Protein AF-A0AAJ7L6H0-F1 (afdb_monomer_lite)

Organism: NCBI:txid34638

Sequence (210 aa):
MAYYPYEPHRDISCKLCDRECAFNASLLMCRCVRRDIALPYEVEWDKEPSGKRRFCDNDITFTRCWVRVLDEVEKCIDKHCKKQCWEDQYEVSITQDPWPDPYFFEEEKEKFKRIDIRNFREARNNLTKIRIVFGTLNKITYRHRAKYEQIELFSYMGGFIGIWIGVSFLNVLDYGTVLANWLIRRIRQYREDKKFAAALSGGFDDGTKH

pLDDT: mean 81.02, std 15.17, range [25.14, 94.69]

InterPro domains:
  IPR001873 Epithelial sodium channel [PF00858] (15-173)
  IPR001873 Epithelial sodium channel [PR01078] (81-101)
  IPR001873 Epithelial sodium channel [PR01078] (124-144)
  IPR001873 Epithelial sodium channel [PR01078] (144-158)
  IPR001873 Epithelial sodium channel [PR01078] (158-174)
  IPR001873 Epithelial sodium channel [PTHR11690] (6-178)

Secondary structure (DSSP, 8-state):
-------S-----HHHHHHHHHHHHHHHHHS-B-TTT--SS--GGGGSTT-S--B-TT-HHHHHHHHHHHHHHHHHHHHH-PPPS--------------S-TTTHHHHHHHTTTS----HHHHHHH--------S-S---------SS-HHHHHHHHHHHHHHHH---HHHHHHHHHHHHHHHHHHHHHHHHHHHHHHHHHSS-------

Foldseek 3Di:
DDDDDDDPPPQCALVNQLLVLLQVLCCVFVVADAPVSDDPDDDPQCVDPVHDHHHCNPPPVSVVSVVVSVVSSVVSCVPPRDHGQDDDDDDDDDDDDQPDDPVCCVVVCVVPVVDPDDDPVSCRVPDDDDDDDDPDPDDDDDDDDDPDDPVRVVVVVQVVCCVPVVDHPVNVVVVVVVVVVVVVVVVVVVVVVVVVVVVVVVPPDDDDDD

Radius of gyration: 38.34 Å; chains: 1; bounding box: 98×64×90 Å

Structure (mmCIF, N/CA/C/O backbone):
data_AF-A0AAJ7L6H0-F1
#
_entry.id   AF-A0AAJ7L6H0-F1
#
loop_
_atom_site.group_PDB
_atom_site.id
_atom_site.type_symbol
_atom_site.label_atom_id
_atom_site.label_alt_id
_atom_site.label_comp_id
_atom_site.label_asym_id
_atom_site.label_entity_id
_atom_site.label_seq_id
_atom_site.pdbx_PDB_ins_code
_atom_site.Cartn_x
_atom_site.Cartn_y
_atom_site.Cartn_z
_atom_site.occupancy
_atom_site.B_iso_or_equiv
_atom_site.auth_seq_id
_atom_site.auth_comp_id
_atom_site.auth_asym_id
_atom_site.auth_atom_id
_atom_site.pdbx_PDB_model_num
ATOM 1 N N . MET A 1 1 ? 16.277 -26.854 -9.772 1.00 28.98 1 MET A N 1
ATOM 2 C CA . MET A 1 1 ? 15.043 -26.552 -9.017 1.00 28.98 1 MET A CA 1
ATOM 3 C C . MET A 1 1 ? 15.402 -25.552 -7.937 1.00 28.98 1 MET A C 1
ATOM 5 O O . MET A 1 1 ? 16.018 -25.932 -6.952 1.00 28.98 1 MET A O 1
ATOM 9 N N . ALA A 1 2 ? 15.135 -24.270 -8.176 1.00 25.14 2 ALA A N 1
ATOM 10 C CA . ALA A 1 2 ? 15.310 -23.236 -7.166 1.00 25.14 2 ALA A CA 1
ATOM 11 C C . ALA A 1 2 ? 14.006 -23.155 -6.366 1.00 25.14 2 ALA A C 1
ATOM 13 O O . ALA A 1 2 ? 13.002 -22.653 -6.864 1.00 25.14 2 ALA A O 1
ATOM 14 N N . TYR A 1 3 ? 14.013 -23.725 -5.163 1.00 29.41 3 TYR A N 1
ATOM 15 C CA . TYR A 1 3 ? 12.977 -23.475 -4.169 1.00 29.41 3 TYR A CA 1
ATOM 16 C C . TYR A 1 3 ? 13.174 -22.042 -3.671 1.00 29.41 3 TYR A C 1
ATOM 18 O O . TYR A 1 3 ? 14.139 -21.765 -2.963 1.00 29.41 3 TYR A O 1
ATOM 26 N N . TYR A 1 4 ? 12.300 -21.124 -4.081 1.00 31.27 4 TYR A N 1
ATOM 27 C CA . TYR A 1 4 ? 12.223 -19.817 -3.436 1.00 31.27 4 TYR A CA 1
ATOM 28 C C . TYR A 1 4 ? 11.593 -20.012 -2.050 1.00 31.27 4 TYR A C 1
ATOM 30 O O . TYR A 1 4 ? 10.492 -20.563 -1.968 1.00 31.27 4 TYR A O 1
ATOM 38 N N . PRO A 1 5 ? 12.281 -19.628 -0.962 1.00 38.25 5 PRO A N 1
ATOM 39 C CA . PRO A 1 5 ? 11.763 -19.797 0.382 1.00 38.25 5 PRO A CA 1
ATOM 40 C C . PRO A 1 5 ? 10.577 -18.857 0.612 1.00 38.25 5 PRO A C 1
ATOM 42 O O . PRO A 1 5 ? 10.540 -17.718 0.150 1.00 38.25 5 PRO A O 1
ATOM 45 N N . TYR A 1 6 ? 9.595 -19.388 1.327 1.00 40.12 6 TYR A N 1
ATOM 46 C CA . TYR A 1 6 ? 8.372 -18.731 1.759 1.00 40.12 6 TYR A CA 1
ATOM 47 C C . TYR A 1 6 ? 8.721 -17.638 2.788 1.00 40.12 6 TYR A C 1
ATOM 49 O O . TYR A 1 6 ? 9.044 -17.950 3.932 1.00 40.12 6 TYR A O 1
ATOM 57 N N . GLU A 1 7 ? 8.706 -16.362 2.389 1.00 36.59 7 GLU A N 1
ATOM 58 C CA . GLU A 1 7 ? 8.849 -15.227 3.315 1.00 36.59 7 GLU A CA 1
ATOM 59 C C . GLU A 1 7 ? 7.488 -14.895 3.961 1.00 36.59 7 GLU A C 1
ATOM 61 O O . GLU A 1 7 ? 6.548 -14.531 3.248 1.00 36.59 7 GLU A O 1
ATOM 66 N N . PRO A 1 8 ? 7.351 -14.977 5.300 1.00 40.31 8 PRO A N 1
ATOM 67 C CA . PRO A 1 8 ? 6.077 -14.836 6.013 1.00 40.31 8 PRO A CA 1
ATOM 68 C C . PRO A 1 8 ? 5.654 -13.370 6.257 1.00 40.31 8 PRO A C 1
ATOM 70 O O . PRO A 1 8 ? 4.791 -13.112 7.090 1.00 40.31 8 PRO A O 1
ATOM 73 N N . HIS A 1 9 ? 6.236 -12.406 5.539 1.00 42.12 9 HIS A N 1
ATOM 74 C CA . HIS A 1 9 ? 6.018 -10.964 5.728 1.00 42.12 9 HIS A CA 1
ATOM 75 C C . HIS A 1 9 ? 5.611 -10.248 4.437 1.00 42.12 9 HIS A C 1
ATOM 77 O O . HIS A 1 9 ? 6.044 -9.128 4.173 1.00 42.12 9 HIS A O 1
ATOM 83 N N . ARG A 1 10 ? 4.789 -10.872 3.590 1.00 53.16 10 ARG A N 1
ATOM 84 C CA . ARG A 1 10 ? 4.156 -10.107 2.513 1.00 53.16 10 ARG A CA 1
ATOM 85 C C . ARG A 1 10 ? 2.900 -9.453 3.075 1.00 53.16 10 ARG A C 1
ATOM 87 O O . ARG A 1 10 ? 1.826 -10.047 3.038 1.00 53.16 10 ARG A O 1
ATOM 94 N N . ASP A 1 11 ? 3.067 -8.257 3.637 1.00 59.38 11 ASP A N 1
ATOM 95 C CA . ASP A 1 11 ? 1.950 -7.389 4.003 1.00 59.38 11 ASP A CA 1
ATOM 96 C C . ASP A 1 11 ? 0.987 -7.316 2.811 1.00 59.38 11 ASP A C 1
ATOM 98 O O . ASP A 1 11 ? 1.391 -7.022 1.679 1.00 59.38 11 ASP A O 1
ATOM 102 N N . ILE A 1 12 ? -0.278 -7.678 3.041 1.00 68.19 12 ILE A N 1
ATOM 103 C CA . ILE A 1 12 ? -1.301 -7.697 1.995 1.00 68.19 12 ILE A CA 1
ATOM 104 C C . ILE A 1 12 ? -1.514 -6.253 1.547 1.00 68.19 12 ILE A C 1
ATOM 106 O O . ILE A 1 12 ? -2.187 -5.468 2.214 1.00 68.19 12 ILE A O 1
ATOM 110 N N . SER A 1 13 ? -0.914 -5.900 0.411 1.00 80.88 13 SER A N 1
ATOM 111 C CA . SER A 1 13 ? -1.132 -4.600 -0.207 1.00 80.88 13 SER A CA 1
ATOM 112 C C . SER A 1 13 ? -2.552 -4.514 -0.759 1.00 80.88 13 SER A C 1
ATOM 114 O O . SER A 1 13 ? -3.071 -5.501 -1.283 1.00 80.88 13 SER A O 1
ATOM 116 N N . CYS A 1 14 ? -3.155 -3.321 -0.745 1.00 81.56 14 CYS A N 1
ATOM 117 C CA . CYS A 1 14 ? -4.463 -3.095 -1.378 1.00 81.56 14 CYS A CA 1
ATOM 118 C C . CYS A 1 14 ? -4.479 -3.596 -2.836 1.00 81.56 14 CYS A C 1
ATOM 120 O O . CYS A 1 14 ? -5.384 -4.317 -3.238 1.00 81.56 14 CYS A O 1
ATOM 122 N N . LYS A 1 15 ? -3.396 -3.346 -3.589 1.00 85.12 15 LYS A N 1
ATOM 123 C CA . LYS A 1 15 ? -3.253 -3.810 -4.981 1.00 85.12 15 LYS A CA 1
ATOM 124 C C . LYS A 1 15 ? -3.217 -5.333 -5.118 1.00 85.12 15 LYS A C 1
ATOM 126 O O . LYS A 1 15 ? -3.553 -5.860 -6.176 1.00 85.12 15 LYS A O 1
ATOM 131 N N . LEU A 1 16 ? -2.739 -6.040 -4.093 1.00 87.31 16 LEU A N 1
ATOM 132 C CA . LEU A 1 16 ? -2.732 -7.500 -4.083 1.00 87.31 16 LEU A CA 1
ATOM 133 C C . LEU A 1 16 ? -4.149 -8.033 -3.848 1.00 87.31 16 LEU A C 1
ATOM 135 O O . LEU A 1 16 ? -4.563 -8.927 -4.575 1.00 87.31 16 LEU A O 1
ATOM 139 N N . CYS A 1 17 ? -4.902 -7.426 -2.924 1.00 88.81 17 CYS A N 1
ATOM 140 C CA . CYS A 1 17 ? -6.305 -7.771 -2.677 1.00 88.81 17 CYS A CA 1
ATOM 141 C C . CYS A 1 17 ? -7.168 -7.576 -3.934 1.00 88.81 17 CYS A C 1
ATOM 143 O O . CYS A 1 17 ? -7.885 -8.491 -4.336 1.00 88.81 17 CYS A O 1
ATOM 145 N N . ASP A 1 18 ? -7.010 -6.444 -4.627 1.00 90.25 18 ASP A N 1
ATOM 146 C CA . ASP A 1 18 ? -7.723 -6.171 -5.882 1.00 90.25 18 ASP A CA 1
ATOM 147 C C . ASP A 1 18 ? -7.428 -7.248 -6.943 1.00 90.25 18 ASP A C 1
ATOM 149 O O . ASP A 1 18 ? -8.326 -7.737 -7.635 1.00 90.25 18 ASP A O 1
ATOM 153 N N . ARG A 1 19 ? -6.158 -7.665 -7.049 1.00 90.00 19 ARG A N 1
ATOM 154 C CA . ARG A 1 19 ? -5.729 -8.732 -7.965 1.00 90.00 19 ARG A CA 1
ATOM 155 C C . ARG A 1 19 ? -6.278 -10.095 -7.575 1.00 90.00 19 ARG A C 1
ATOM 157 O O . ARG A 1 19 ? -6.662 -10.848 -8.463 1.00 90.00 19 ARG A O 1
ATOM 164 N N . GLU A 1 20 ? -6.330 -10.419 -6.290 1.00 89.25 20 GLU A N 1
ATOM 165 C CA . GLU A 1 20 ? -6.900 -11.676 -5.799 1.00 89.25 20 GLU A CA 1
ATOM 166 C C . GLU A 1 20 ? -8.410 -11.747 -6.047 1.00 89.25 20 GLU A C 1
ATOM 168 O O . GLU A 1 20 ? -8.895 -12.765 -6.546 1.00 89.25 20 GLU A O 1
ATOM 173 N N . CYS A 1 21 ? -9.142 -10.653 -5.805 1.00 91.56 21 CYS A N 1
ATOM 174 C CA . CYS A 1 21 ? -10.557 -10.535 -6.161 1.00 91.56 21 CYS A CA 1
ATOM 175 C C . CYS A 1 21 ? -10.771 -10.749 -7.668 1.00 91.56 21 CYS A C 1
ATOM 177 O O . CYS A 1 21 ? -11.595 -11.576 -8.064 1.00 91.56 21 CYS A O 1
ATOM 179 N N . ALA A 1 22 ? -9.988 -10.069 -8.514 1.00 91.31 22 ALA A N 1
ATOM 180 C CA . ALA A 1 22 ? -10.046 -10.224 -9.968 1.00 91.31 22 ALA A CA 1
ATOM 181 C C . ALA A 1 22 ? -9.715 -11.646 -10.432 1.00 91.31 22 ALA A C 1
ATOM 183 O O . ALA A 1 22 ? -10.415 -12.212 -11.275 1.00 91.31 22 ALA A O 1
ATOM 184 N N . PHE A 1 23 ? -8.680 -12.247 -9.853 1.00 89.50 23 PHE A N 1
ATOM 185 C CA . PHE A 1 23 ? -8.261 -13.607 -10.151 1.00 89.50 23 PHE A CA 1
ATOM 186 C C . PHE A 1 23 ? -9.361 -14.616 -9.801 1.00 89.50 23 PHE A C 1
ATOM 188 O O . PHE A 1 23 ? -9.776 -15.393 -10.663 1.00 89.50 23 PHE A O 1
ATOM 195 N N . ASN A 1 24 ? -9.897 -14.566 -8.580 1.00 88.62 24 ASN A N 1
ATOM 196 C CA . ASN A 1 24 ? -10.915 -15.511 -8.124 1.00 88.62 24 ASN A CA 1
ATOM 197 C C . ASN A 1 24 ? -12.240 -15.351 -8.892 1.00 88.62 24 ASN A C 1
ATOM 199 O O . ASN A 1 24 ? -12.816 -16.337 -9.353 1.00 88.62 24 ASN A O 1
ATOM 203 N N . ALA A 1 25 ? -12.685 -14.111 -9.122 1.00 90.25 25 ALA A N 1
ATOM 204 C CA . ALA A 1 25 ? -13.889 -13.839 -9.906 1.00 90.25 25 ALA A CA 1
ATOM 205 C C . ALA A 1 25 ? -13.753 -14.323 -11.363 1.00 90.25 25 ALA A C 1
ATOM 207 O O . ALA A 1 25 ? -14.694 -14.896 -11.921 1.00 90.25 25 ALA A O 1
ATOM 208 N N . SER A 1 26 ? -12.569 -14.163 -11.968 1.00 88.62 26 SE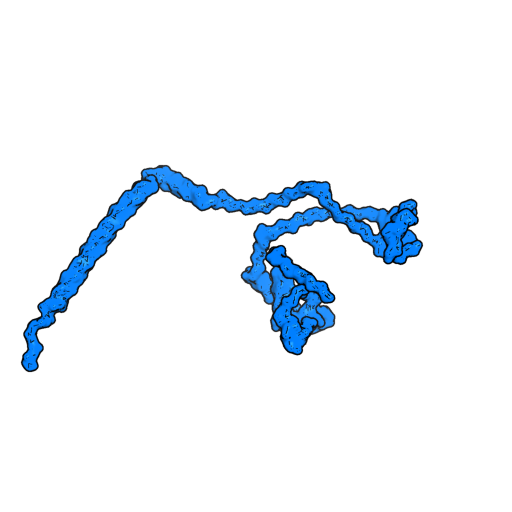R A N 1
ATOM 209 C CA . SER A 1 26 ? -12.296 -14.650 -13.327 1.00 88.62 26 SER A CA 1
ATOM 210 C C . SER A 1 26 ? -12.342 -16.177 -13.433 1.00 88.62 26 SER A C 1
ATOM 212 O O . SER A 1 26 ? -12.913 -16.715 -14.386 1.00 88.62 26 SER A O 1
ATOM 214 N N . LEU A 1 27 ? -11.825 -16.886 -12.425 1.00 85.44 27 LEU A N 1
ATOM 215 C CA . LEU A 1 27 ? -11.882 -18.345 -12.362 1.00 85.44 27 LEU A CA 1
ATOM 216 C C . LEU A 1 27 ? -13.311 -18.850 -12.175 1.00 85.44 27 LEU A C 1
ATOM 218 O O . LEU A 1 27 ? -13.736 -19.746 -12.905 1.00 85.44 27 LEU A O 1
ATOM 222 N N . LEU A 1 28 ? -14.065 -18.244 -11.256 1.00 85.75 28 LEU A N 1
ATOM 223 C CA . LEU A 1 28 ? -15.439 -18.640 -10.959 1.00 85.75 28 LEU A CA 1
ATOM 224 C C . LEU A 1 28 ? -16.357 -18.484 -12.182 1.00 85.75 28 LEU A C 1
ATOM 226 O O . LEU A 1 28 ? -17.130 -19.388 -12.500 1.00 85.75 28 LEU A O 1
ATOM 230 N N . MET A 1 29 ? -16.274 -17.343 -12.871 1.00 86.50 29 MET A N 1
ATOM 231 C CA . MET A 1 29 ? -17.207 -17.007 -13.950 1.00 86.50 29 MET A CA 1
ATOM 232 C C . MET A 1 29 ? -16.730 -17.434 -15.335 1.00 86.50 29 MET A C 1
ATOM 234 O O . MET A 1 29 ? -17.526 -17.940 -16.125 1.00 86.50 29 MET A O 1
ATOM 238 N N . CYS A 1 30 ? -15.448 -17.236 -15.644 1.00 85.50 30 CYS A N 1
ATOM 239 C CA . CYS A 1 30 ? -14.914 -17.446 -16.990 1.00 85.50 30 CYS A CA 1
ATOM 240 C C . CYS A 1 30 ? -14.072 -18.727 -17.113 1.00 85.50 30 CYS A C 1
ATOM 242 O O . CYS A 1 30 ? -13.731 -19.114 -18.231 1.00 85.50 30 CYS A O 1
ATOM 244 N N . ARG A 1 31 ? -13.737 -19.396 -15.994 1.00 84.56 31 ARG A N 1
ATOM 245 C CA . ARG A 1 31 ? -12.889 -20.609 -15.938 1.00 84.56 31 ARG A CA 1
ATOM 246 C C . ARG A 1 31 ? -11.522 -20.456 -16.617 1.00 84.56 31 ARG A C 1
ATOM 248 O O . ARG A 1 31 ? -10.918 -21.433 -17.061 1.00 84.56 31 ARG A O 1
ATOM 255 N N . CYS A 1 32 ? -11.043 -19.226 -16.746 1.00 84.75 32 CYS A N 1
ATOM 256 C CA . CYS A 1 32 ? -9.748 -18.897 -17.319 1.00 84.75 32 CYS A CA 1
ATOM 257 C C . CYS A 1 32 ? -9.283 -17.545 -16.770 1.00 84.75 32 CYS A C 1
ATOM 259 O O . CYS A 1 32 ? -10.086 -16.773 -16.244 1.00 84.75 32 CYS A O 1
ATOM 261 N N . VAL A 1 33 ? -7.984 -17.275 -16.869 1.00 85.62 33 VAL A N 1
ATOM 262 C CA . VAL A 1 33 ? -7.338 -16.122 -16.227 1.00 85.62 33 VAL A CA 1
ATOM 263 C C . VAL A 1 33 ? -6.517 -15.353 -17.257 1.00 85.62 33 VAL A C 1
ATOM 265 O O . VAL A 1 33 ? -5.918 -15.955 -18.149 1.00 85.62 33 VAL A O 1
ATOM 268 N N . ARG A 1 34 ? -6.441 -14.025 -17.143 1.00 85.56 34 ARG A N 1
ATOM 269 C CA . ARG A 1 34 ? -5.492 -13.240 -17.945 1.00 85.56 34 ARG A CA 1
ATOM 270 C C . ARG A 1 34 ? -4.099 -13.202 -17.326 1.00 85.56 34 ARG A C 1
ATOM 272 O O . ARG A 1 34 ? -3.938 -13.277 -16.109 1.00 85.56 34 ARG A O 1
ATOM 279 N N . ARG A 1 35 ? -3.067 -13.043 -18.153 1.00 84.50 35 ARG A N 1
ATOM 280 C CA . ARG A 1 35 ? -1.674 -13.012 -17.669 1.00 84.50 35 ARG A CA 1
ATOM 281 C C . ARG A 1 35 ? -1.356 -11.812 -16.774 1.00 84.50 35 ARG A C 1
ATOM 283 O O . ARG A 1 35 ? -0.504 -11.933 -15.903 1.00 84.50 35 ARG A O 1
ATOM 290 N N . ASP A 1 36 ? -2.041 -10.687 -16.940 1.00 84.69 36 ASP A N 1
ATOM 291 C CA . ASP A 1 36 ? -1.839 -9.468 -16.143 1.00 84.69 36 ASP A CA 1
ATOM 292 C C . ASP A 1 36 ? -2.414 -9.541 -14.719 1.00 84.69 36 ASP A C 1
ATOM 294 O O . ASP A 1 36 ? -1.933 -8.835 -13.830 1.00 84.69 36 ASP A O 1
ATOM 298 N N . ILE A 1 37 ? -3.399 -10.415 -14.492 1.00 86.25 37 ILE A N 1
ATOM 299 C CA . ILE A 1 37 ? -4.016 -10.664 -13.175 1.00 86.25 37 ILE A CA 1
ATOM 300 C C . ILE A 1 37 ? -3.562 -11.986 -12.543 1.00 86.25 37 ILE A C 1
ATOM 302 O O . ILE A 1 37 ? -4.004 -12.338 -11.452 1.00 86.25 37 ILE A O 1
ATOM 306 N N . ALA A 1 38 ? -2.705 -12.746 -13.226 1.00 83.69 38 ALA A N 1
ATOM 307 C CA . ALA A 1 38 ? -2.244 -14.037 -12.746 1.00 83.69 38 ALA A CA 1
ATOM 308 C C . ALA A 1 38 ? -1.392 -13.883 -11.479 1.00 83.69 38 ALA A C 1
ATOM 310 O O . ALA A 1 38 ? -0.432 -13.109 -11.438 1.00 83.69 38 ALA A O 1
ATOM 311 N N . LEU A 1 39 ? -1.729 -14.656 -10.447 1.00 83.00 39 LEU A N 1
ATOM 312 C CA . LEU A 1 39 ? -0.992 -14.648 -9.189 1.00 83.00 39 LEU A CA 1
ATOM 313 C C . LEU A 1 39 ? 0.324 -15.427 -9.335 1.00 83.00 39 LEU A C 1
ATOM 315 O O . LEU A 1 39 ? 0.347 -16.481 -9.974 1.00 83.00 39 LEU A O 1
ATOM 319 N N . PRO A 1 40 ? 1.436 -14.942 -8.761 1.00 75.75 40 PRO A N 1
ATOM 320 C CA . PRO A 1 40 ? 2.747 -15.566 -8.943 1.00 75.75 40 PRO A CA 1
ATOM 321 C C . PRO A 1 40 ? 2.928 -16.858 -8.130 1.00 75.75 40 PRO A C 1
ATOM 323 O O . PRO A 1 40 ? 3.886 -17.586 -8.365 1.00 75.75 40 PRO A O 1
ATOM 326 N N . TYR A 1 41 ? 2.048 -17.126 -7.165 1.00 76.25 41 TYR A N 1
ATOM 327 C CA . TYR A 1 41 ? 2.089 -18.298 -6.292 1.00 76.25 41 TYR A CA 1
ATOM 328 C C . TYR A 1 41 ? 1.072 -19.352 -6.732 1.00 76.25 41 TYR A C 1
ATOM 330 O O . TYR A 1 41 ? 0.095 -19.018 -7.401 1.00 76.25 41 TYR A O 1
ATOM 338 N N . GLU A 1 42 ? 1.305 -20.613 -6.366 1.00 68.69 42 GLU A N 1
ATOM 339 C CA . GLU A 1 42 ? 0.401 -21.731 -6.659 1.00 68.69 42 GLU A CA 1
ATOM 340 C C . GLU A 1 42 ? -0.906 -21.604 -5.869 1.00 68.69 42 GLU A C 1
ATOM 342 O O . GLU A 1 42 ? -0.898 -21.374 -4.659 1.00 68.69 42 GLU A O 1
ATOM 347 N N . VAL A 1 43 ? -2.030 -21.774 -6.556 1.00 71.56 43 VAL A N 1
ATOM 348 C CA . VAL A 1 43 ? -3.381 -21.771 -5.984 1.00 71.56 43 VAL A CA 1
ATOM 349 C C . VAL A 1 43 ? -3.995 -23.164 -6.097 1.00 71.56 43 VAL A C 1
ATOM 351 O O . VAL A 1 43 ? -3.529 -24.000 -6.864 1.00 71.56 43 VAL A O 1
ATOM 354 N N . GLU A 1 44 ? -5.056 -23.436 -5.342 1.00 65.94 44 GLU A N 1
ATOM 355 C CA . GLU A 1 44 ? -5.704 -24.757 -5.295 1.00 65.94 44 GLU A CA 1
ATOM 356 C C . GLU A 1 44 ? -6.165 -25.261 -6.677 1.00 65.94 44 GLU A C 1
ATOM 358 O O . GLU A 1 44 ? -5.996 -26.438 -6.992 1.00 65.94 44 GLU A O 1
ATOM 363 N N . TRP A 1 45 ? -6.589 -24.347 -7.557 1.00 63.38 45 TRP A N 1
ATOM 364 C CA . TRP A 1 45 ? -6.907 -24.617 -8.967 1.00 63.38 45 TRP A CA 1
ATOM 365 C C . TRP A 1 45 ? -5.746 -25.203 -9.789 1.00 63.38 45 TRP A C 1
ATOM 367 O O . TRP A 1 45 ? -5.979 -25.844 -10.812 1.00 63.38 45 TRP A O 1
ATOM 377 N N . ASP A 1 46 ? -4.493 -25.015 -9.366 1.00 66.00 46 ASP A N 1
ATOM 378 C CA . ASP A 1 46 ? -3.325 -25.582 -10.052 1.00 66.00 46 ASP A CA 1
ATOM 379 C C . ASP A 1 46 ? -3.138 -27.077 -9.774 1.00 66.00 46 ASP A C 1
ATOM 381 O O . ASP A 1 46 ? -2.369 -27.738 -10.470 1.00 66.00 46 ASP A O 1
ATOM 385 N N . LYS A 1 47 ? -3.829 -27.609 -8.758 1.00 61.81 47 LYS A N 1
ATOM 386 C CA . LYS A 1 47 ? -3.682 -28.990 -8.277 1.00 61.81 47 LYS A CA 1
ATOM 387 C C . LYS A 1 47 ? -4.772 -29.933 -8.795 1.00 61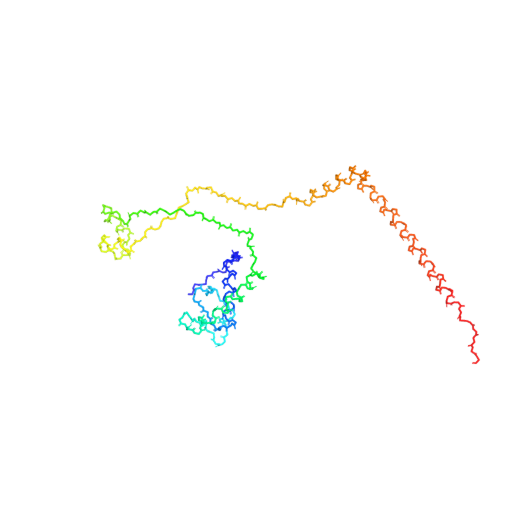.81 47 LYS A C 1
ATOM 389 O O . LYS A 1 47 ? -4.684 -31.138 -8.565 1.00 61.81 47 LYS A O 1
ATOM 394 N N . GLU A 1 48 ? -5.793 -29.415 -9.478 1.00 58.69 48 GLU A N 1
ATOM 395 C CA . GLU A 1 48 ? -6.887 -30.222 -10.028 1.00 58.69 48 GLU A CA 1
ATOM 396 C C . GLU A 1 48 ? -6.440 -31.095 -11.220 1.00 58.69 48 GLU A C 1
ATOM 398 O O . GLU A 1 48 ? -5.496 -30.753 -11.927 1.00 58.69 48 GLU A O 1
ATOM 403 N N . PRO A 1 49 ? -7.113 -32.225 -11.509 1.00 54.06 49 PRO A N 1
ATOM 404 C CA . PRO A 1 49 ? -6.723 -33.145 -12.586 1.00 54.06 49 PRO A CA 1
ATOM 405 C C . PRO A 1 49 ? -6.915 -32.587 -14.013 1.00 54.06 49 PRO A C 1
ATOM 407 O O . PRO A 1 49 ? -6.336 -33.119 -14.958 1.00 54.06 49 PRO A O 1
ATOM 410 N N . SER A 1 50 ? -7.651 -31.482 -14.192 1.00 58.22 50 SER A N 1
ATOM 411 C CA . SER A 1 50 ? -7.654 -30.652 -15.418 1.00 58.22 50 SER A CA 1
ATOM 412 C C . SER A 1 50 ? -6.508 -29.618 -15.458 1.00 58.22 50 SER A C 1
ATOM 414 O O . SER A 1 50 ? -6.496 -28.721 -16.303 1.00 58.22 50 SER A O 1
ATOM 416 N N . GLY A 1 51 ? -5.569 -29.729 -14.513 1.00 60.47 51 GLY A N 1
ATOM 417 C CA . GLY A 1 51 ? -4.712 -28.688 -13.948 1.00 60.47 51 GLY A CA 1
ATOM 418 C C . GLY A 1 51 ? -3.592 -28.151 -14.816 1.00 60.47 51 GLY A C 1
ATOM 419 O O . GLY A 1 51 ? -2.416 -28.441 -14.607 1.00 60.47 51 GLY A O 1
ATOM 420 N N . LYS A 1 52 ? -3.946 -27.220 -15.695 1.00 64.38 52 LYS A N 1
ATOM 421 C CA . LYS A 1 52 ? -3.103 -26.052 -15.962 1.00 64.38 52 LYS A CA 1
ATOM 422 C C . LYS A 1 52 ? -3.988 -24.819 -16.040 1.00 64.38 52 LYS A C 1
ATOM 424 O O . LYS A 1 52 ? -5.050 -24.864 -16.658 1.00 64.38 52 LYS A O 1
ATOM 429 N N . ARG A 1 53 ? -3.521 -23.703 -15.468 1.00 67.75 53 ARG A N 1
ATOM 430 C CA . ARG A 1 53 ? -4.153 -22.388 -15.644 1.00 67.75 53 ARG A CA 1
ATOM 431 C C . ARG A 1 53 ? -4.377 -22.136 -17.128 1.00 67.75 53 ARG A C 1
ATOM 433 O O . ARG A 1 53 ? -3.420 -22.041 -17.900 1.00 67.75 53 ARG A O 1
ATOM 440 N N . ARG A 1 54 ? -5.639 -22.030 -17.538 1.00 76.44 54 ARG A N 1
ATOM 441 C CA . ARG A 1 54 ? -5.970 -21.646 -18.905 1.00 76.44 54 ARG A CA 1
ATOM 442 C C . ARG A 1 54 ? -5.844 -20.134 -19.017 1.00 76.44 54 ARG A C 1
ATOM 444 O O . ARG A 1 54 ? -6.610 -19.403 -18.392 1.00 76.44 54 ARG A O 1
ATOM 451 N N . PHE A 1 55 ? -4.889 -19.681 -19.820 1.00 84.38 55 PHE A N 1
ATOM 452 C CA . PHE A 1 55 ? -4.744 -18.267 -20.148 1.00 84.38 55 PHE A CA 1
ATOM 453 C C . PHE A 1 55 ? -5.613 -17.908 -21.353 1.00 84.38 55 PHE A C 1
ATOM 455 O O . PHE A 1 55 ? -5.592 -18.622 -22.356 1.00 84.38 55 PHE A O 1
ATOM 462 N N . CYS A 1 56 ? -6.380 -16.822 -21.256 1.00 80.50 56 CYS A N 1
ATOM 463 C CA . CYS A 1 56 ? -7.387 -16.449 -22.260 1.00 80.50 56 CYS A CA 1
ATOM 464 C C . CYS A 1 56 ? -7.295 -14.991 -22.739 1.00 80.50 56 CYS A C 1
ATOM 466 O O . CYS A 1 56 ? -8.295 -14.417 -23.159 1.00 80.50 56 CYS A O 1
ATOM 468 N N . ASP A 1 57 ? -6.090 -14.409 -22.750 1.00 77.50 57 ASP A N 1
ATOM 469 C CA . ASP A 1 57 ? -5.869 -13.001 -23.134 1.00 77.50 57 ASP A CA 1
ATOM 470 C C . ASP A 1 57 ? -6.455 -12.609 -24.501 1.00 77.50 57 ASP A C 1
ATOM 472 O O . ASP A 1 57 ? -6.889 -11.476 -24.675 1.00 77.50 57 ASP A O 1
ATOM 476 N N . ASN A 1 58 ? -6.466 -13.538 -25.463 1.00 75.62 58 ASN A N 1
ATOM 477 C CA . ASN A 1 58 ? -6.884 -13.279 -26.846 1.00 75.62 58 ASN A CA 1
ATOM 478 C C . ASN A 1 58 ? -8.283 -13.833 -27.172 1.00 75.62 58 ASN A C 1
ATOM 480 O O . ASN A 1 58 ? -8.676 -13.851 -28.338 1.00 75.62 58 ASN A O 1
ATOM 484 N N . ASP A 1 59 ? -9.025 -14.337 -26.182 1.00 75.94 59 ASP A N 1
ATOM 485 C CA . ASP A 1 59 ? -10.330 -14.955 -26.413 1.00 75.94 59 ASP A CA 1
ATOM 486 C C . ASP A 1 59 ? -11.447 -13.899 -26.362 1.00 75.94 59 ASP A C 1
ATOM 488 O O . ASP A 1 59 ? -11.702 -13.278 -25.329 1.00 75.94 59 ASP A O 1
ATOM 492 N N . ILE A 1 60 ? -12.158 -13.707 -27.478 1.00 71.94 60 ILE A N 1
ATOM 493 C CA . ILE A 1 60 ? -13.281 -12.756 -27.583 1.00 71.94 60 ILE A CA 1
ATOM 494 C C . ILE A 1 60 ? -14.375 -13.092 -26.557 1.00 71.94 60 ILE A C 1
ATOM 496 O O . ILE A 1 60 ? -15.050 -12.200 -26.031 1.00 71.94 60 ILE A O 1
ATOM 500 N N . THR A 1 61 ? -14.554 -14.381 -26.251 1.00 74.38 61 THR A N 1
ATOM 501 C CA . THR A 1 61 ? -15.534 -14.829 -25.257 1.00 74.38 61 THR A CA 1
ATOM 502 C C . THR A 1 61 ? -15.142 -14.401 -23.846 1.00 74.38 61 THR A C 1
ATOM 504 O O . THR A 1 61 ? -16.015 -14.020 -23.061 1.00 74.38 61 THR A O 1
ATOM 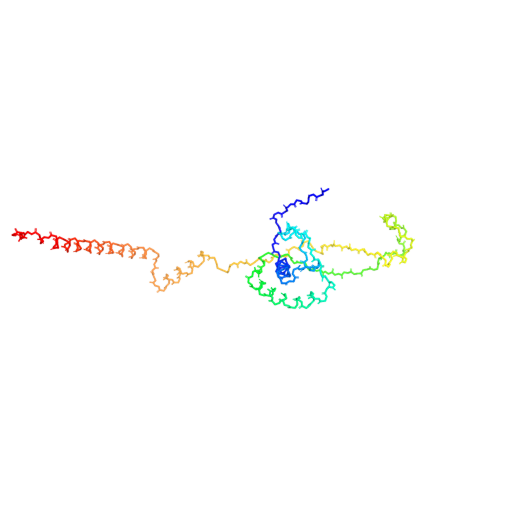507 N N . PHE A 1 62 ? -13.839 -14.350 -23.554 1.00 77.25 62 PHE A N 1
ATOM 508 C CA . PHE A 1 62 ? -13.337 -13.839 -22.289 1.00 77.25 62 PHE A CA 1
ATOM 509 C C . PHE A 1 62 ? -13.566 -12.337 -22.156 1.00 77.25 62 PHE A C 1
ATOM 511 O O . PHE A 1 62 ? -14.047 -11.906 -21.116 1.00 77.25 62 PHE A O 1
ATOM 518 N N . THR A 1 63 ? -13.324 -11.536 -23.197 1.00 78.62 63 THR A N 1
ATOM 519 C CA . THR A 1 63 ? -13.566 -10.080 -23.143 1.00 78.62 63 THR A CA 1
ATOM 520 C C . THR A 1 63 ? -15.018 -9.754 -22.791 1.00 78.62 63 THR A C 1
ATOM 522 O O . THR A 1 63 ? -15.284 -8.843 -22.011 1.00 78.62 63 THR A O 1
ATOM 525 N N . ARG A 1 64 ? -15.973 -10.538 -23.309 1.00 84.25 64 ARG A N 1
ATOM 526 C CA . ARG A 1 64 ? -17.393 -10.397 -22.955 1.00 84.25 64 ARG A CA 1
ATOM 527 C C . ARG A 1 64 ? -17.680 -10.833 -21.515 1.00 84.25 64 ARG A C 1
ATOM 529 O O . ARG A 1 64 ? -18.488 -10.201 -20.842 1.00 84.25 64 ARG A O 1
ATOM 536 N N . CYS A 1 65 ? -17.036 -11.904 -21.054 1.00 87.00 65 CYS A N 1
ATOM 537 C CA . CYS A 1 65 ? -17.148 -12.377 -19.675 1.00 87.00 65 CYS A CA 1
ATOM 538 C C . CYS A 1 65 ? -16.552 -11.368 -18.679 1.00 87.00 65 CYS A C 1
ATOM 540 O O . CYS A 1 65 ? -17.149 -11.102 -17.640 1.00 87.00 65 CYS A O 1
ATOM 542 N N . TRP A 1 66 ? -15.432 -10.737 -19.039 1.00 86.94 66 TRP A N 1
ATOM 543 C CA . TRP A 1 66 ? -14.682 -9.808 -18.199 1.00 86.94 66 TRP A CA 1
ATOM 544 C C . TRP A 1 66 ? -15.511 -8.615 -17.730 1.00 86.94 66 TRP A C 1
ATOM 546 O O . TRP A 1 66 ? -15.376 -8.198 -16.588 1.00 86.94 66 TRP A O 1
ATOM 556 N N . VAL A 1 67 ? -16.426 -8.109 -18.562 1.00 87.88 67 VAL A N 1
ATOM 557 C CA . VAL A 1 67 ? -17.331 -7.019 -18.162 1.00 87.88 67 VAL A CA 1
ATOM 558 C C . VAL A 1 67 ? -18.150 -7.404 -16.925 1.00 87.88 67 VAL A C 1
ATOM 560 O O . VAL A 1 67 ? -18.263 -6.608 -16.007 1.00 87.88 67 VAL A O 1
ATOM 563 N N . ARG A 1 68 ? -18.643 -8.648 -16.852 1.00 89.00 68 ARG A N 1
ATOM 564 C CA . ARG A 1 68 ? -19.366 -9.158 -15.671 1.00 89.00 68 ARG A CA 1
ATOM 565 C C . ARG A 1 68 ? -18.436 -9.454 -14.498 1.00 89.00 68 ARG A C 1
ATOM 567 O O . ARG A 1 68 ? -18.853 -9.375 -13.349 1.00 89.00 68 ARG A O 1
ATOM 574 N N . VAL A 1 69 ? -17.183 -9.810 -14.788 1.00 90.06 69 VAL A N 1
ATOM 575 C CA . VAL A 1 69 ? -16.151 -9.992 -13.761 1.00 90.06 69 VAL A CA 1
ATOM 576 C C . VAL A 1 69 ? -15.904 -8.689 -13.016 1.00 90.06 69 VAL A C 1
ATOM 578 O O . VAL A 1 69 ? -15.833 -8.724 -11.795 1.00 90.06 69 VAL A O 1
ATOM 581 N N . LEU A 1 70 ? -15.838 -7.556 -13.718 1.00 90.81 70 LEU A N 1
ATOM 582 C CA . LEU A 1 70 ? -15.602 -6.250 -13.098 1.00 90.81 70 LEU A CA 1
ATOM 583 C C . LEU A 1 70 ? -16.646 -5.911 -12.021 1.00 90.81 70 LEU A C 1
ATOM 585 O O . LEU A 1 70 ? -16.255 -5.491 -10.935 1.00 90.81 70 LEU A O 1
ATOM 589 N N . ASP A 1 71 ? -17.928 -6.190 -12.271 1.00 92.75 71 ASP A N 1
ATOM 590 C CA . ASP A 1 71 ? -19.003 -5.934 -11.300 1.00 92.75 71 ASP A CA 1
ATOM 591 C C . ASP A 1 71 ? -18.845 -6.768 -10.011 1.00 92.75 71 ASP A C 1
ATOM 593 O O . ASP A 1 71 ? -19.100 -6.289 -8.906 1.00 92.75 71 ASP A O 1
ATOM 597 N N . GLU A 1 72 ? -18.423 -8.033 -10.119 1.00 91.38 72 GLU A N 1
ATOM 598 C CA . GLU A 1 72 ? -18.167 -8.873 -8.937 1.00 91.38 72 GLU A CA 1
ATOM 599 C C . GLU A 1 72 ? -16.856 -8.521 -8.234 1.00 91.38 72 GLU A C 1
ATOM 601 O O . GLU A 1 72 ? -16.740 -8.672 -7.016 1.00 91.38 72 GLU A O 1
ATOM 606 N N . VAL A 1 73 ? -15.869 -8.026 -8.980 1.00 92.44 73 VAL A N 1
ATOM 607 C CA . VAL A 1 73 ? -14.615 -7.536 -8.406 1.00 92.44 73 VAL A CA 1
ATOM 608 C C . VAL A 1 73 ? -14.872 -6.320 -7.529 1.00 92.44 73 VAL A C 1
ATOM 610 O O . VAL A 1 73 ? -14.367 -6.290 -6.412 1.00 92.44 73 VAL A O 1
ATOM 613 N N . GLU A 1 74 ? -15.701 -5.374 -7.969 1.00 93.06 74 GLU A N 1
ATOM 614 C CA . GLU A 1 74 ? -16.070 -4.201 -7.168 1.00 93.06 74 GLU A CA 1
ATOM 615 C C . GLU A 1 74 ? -16.735 -4.613 -5.843 1.00 93.06 74 GLU A C 1
ATOM 617 O O . GLU A 1 74 ? -16.288 -4.216 -4.766 1.00 93.06 74 GLU A O 1
ATOM 622 N N . LYS A 1 75 ? -17.705 -5.538 -5.892 1.00 93.75 75 LYS A N 1
ATOM 623 C CA . LYS A 1 75 ? -18.344 -6.089 -4.681 1.00 93.75 75 LYS A CA 1
ATOM 624 C C . LYS A 1 75 ? -17.356 -6.812 -3.761 1.00 93.75 75 LYS A C 1
ATOM 626 O O . LYS A 1 75 ? -17.488 -6.749 -2.536 1.00 93.75 75 LYS A O 1
ATOM 631 N N . CYS A 1 76 ? -16.397 -7.542 -4.333 1.00 91.94 76 CYS A N 1
ATOM 632 C CA . CYS A 1 76 ? -15.355 -8.231 -3.576 1.00 91.94 76 CYS A CA 1
ATOM 633 C C . CYS A 1 76 ? -14.449 -7.229 -2.854 1.00 91.94 76 CYS A C 1
ATOM 635 O O . CYS A 1 76 ? -14.197 -7.393 -1.658 1.00 91.94 76 CYS A O 1
ATOM 637 N N . ILE A 1 77 ? -14.028 -6.173 -3.553 1.00 91.44 77 ILE A N 1
ATOM 638 C CA . ILE A 1 77 ? -13.177 -5.112 -3.012 1.00 91.44 77 ILE A CA 1
ATOM 639 C C . ILE A 1 77 ? -13.880 -4.421 -1.843 1.00 91.44 77 ILE A C 1
ATOM 641 O O . ILE A 1 77 ? -13.323 -4.382 -0.747 1.00 91.44 77 ILE A O 1
ATOM 645 N N . ASP A 1 78 ? -15.128 -3.990 -2.017 1.00 90.81 78 ASP A N 1
ATOM 646 C CA . ASP A 1 78 ? -15.871 -3.279 -0.969 1.00 90.81 78 ASP A CA 1
ATOM 647 C C . ASP A 1 78 ? -16.085 -4.117 0.298 1.00 90.81 78 ASP A C 1
ATOM 649 O O . ASP A 1 78 ? -16.092 -3.602 1.420 1.00 90.81 78 ASP A O 1
ATOM 653 N N . LYS A 1 79 ? -16.264 -5.432 0.136 1.00 90.62 79 LYS A N 1
ATOM 654 C CA . LYS A 1 79 ? -16.560 -6.339 1.249 1.00 90.62 79 LYS A CA 1
ATOM 655 C C . LYS A 1 79 ? -15.308 -6.859 1.954 1.00 90.62 79 LYS A C 1
ATOM 657 O O . LYS A 1 79 ? -15.331 -7.046 3.174 1.00 90.62 79 LYS A O 1
ATOM 662 N N . HIS A 1 80 ? -14.248 -7.152 1.203 1.00 88.88 80 HIS A N 1
ATOM 663 C CA . HIS A 1 80 ? -13.085 -7.889 1.702 1.00 88.88 80 HIS A CA 1
ATOM 664 C C . HIS A 1 80 ? -11.801 -7.058 1.741 1.00 88.88 80 HIS A C 1
ATOM 666 O O . HIS A 1 80 ? -10.973 -7.288 2.627 1.00 88.88 80 HIS A O 1
ATOM 672 N N . CYS A 1 81 ? -11.637 -6.072 0.858 1.00 89.62 81 CYS A N 1
ATOM 673 C CA . CYS A 1 81 ? -10.418 -5.277 0.791 1.00 89.62 81 CYS A CA 1
ATOM 674 C C . CYS A 1 81 ? -10.506 -4.066 1.725 1.00 89.62 81 CYS A C 1
ATOM 676 O O . CYS A 1 81 ? -11.136 -3.048 1.447 1.00 89.62 81 CYS A O 1
ATOM 678 N N . LYS A 1 82 ? -9.831 -4.168 2.874 1.00 87.81 82 LYS A N 1
ATOM 679 C CA . LYS A 1 82 ? -9.624 -3.034 3.782 1.00 87.81 82 LYS A CA 1
ATOM 680 C C . LYS A 1 82 ? -8.364 -2.275 3.390 1.00 87.81 82 LYS A C 1
ATOM 682 O O . LYS A 1 82 ? -7.392 -2.862 2.919 1.00 87.81 82 LYS A O 1
ATOM 687 N N . LYS A 1 83 ? -8.355 -0.969 3.658 1.00 85.31 83 LYS A N 1
ATOM 688 C CA . LYS A 1 83 ? -7.139 -0.163 3.525 1.00 85.31 83 LYS A CA 1
ATOM 689 C C . LYS A 1 83 ? -6.068 -0.688 4.481 1.00 85.31 83 LYS A C 1
ATOM 691 O O . LYS A 1 83 ? -6.348 -0.969 5.646 1.00 85.31 83 LYS A O 1
ATOM 696 N N . GLN A 1 84 ? -4.851 -0.801 3.969 1.00 85.50 84 GLN A N 1
ATOM 697 C CA . GLN A 1 84 ? -3.675 -1.182 4.742 1.00 85.50 84 GLN A CA 1
ATOM 698 C C . GLN A 1 84 ? -3.343 -0.108 5.791 1.00 85.50 84 GLN A C 1
ATOM 700 O O . GLN A 1 84 ? -3.438 1.088 5.519 1.00 85.50 84 GLN A O 1
ATOM 705 N N . CYS A 1 85 ? -2.953 -0.532 6.995 1.00 86.75 85 CYS A N 1
ATOM 706 C CA . CYS A 1 85 ? -2.530 0.388 8.059 1.00 86.75 85 CYS A CA 1
ATOM 707 C C . CYS A 1 85 ? -1.128 0.963 7.817 1.00 86.75 85 CYS A C 1
ATOM 709 O O . CYS A 1 85 ? -0.797 2.020 8.349 1.00 86.75 85 CYS A O 1
ATOM 711 N N . TRP A 1 86 ? -0.311 0.245 7.046 1.00 87.38 86 TRP A N 1
ATOM 712 C CA . TRP A 1 86 ? 1.072 0.585 6.753 1.00 87.38 86 TRP A CA 1
ATOM 713 C C . TRP A 1 86 ? 1.238 0.690 5.245 1.00 87.38 86 TRP A C 1
ATOM 715 O O . TRP A 1 86 ? 0.872 -0.225 4.510 1.00 87.38 86 TRP A O 1
ATOM 725 N N . GLU A 1 87 ? 1.766 1.820 4.793 1.00 86.38 87 GLU A N 1
ATOM 726 C CA . GLU A 1 87 ? 2.053 2.067 3.388 1.00 86.38 87 GLU A CA 1
ATOM 727 C C . GLU A 1 87 ? 3.331 2.890 3.274 1.00 86.38 87 GLU A C 1
ATOM 729 O O . GLU A 1 87 ? 3.441 3.959 3.876 1.00 86.38 87 GLU A O 1
ATOM 734 N N . ASP A 1 88 ? 4.273 2.392 2.478 1.00 88.12 88 ASP A N 1
ATOM 735 C CA . ASP A 1 88 ? 5.456 3.140 2.079 1.00 88.12 88 ASP A CA 1
ATOM 736 C C . ASP A 1 88 ? 5.211 3.746 0.691 1.00 88.12 88 ASP A C 1
ATOM 738 O O . ASP A 1 88 ? 4.987 3.033 -0.291 1.00 88.12 88 ASP A O 1
ATOM 742 N N . GLN A 1 89 ? 5.250 5.077 0.608 1.00 88.31 89 GLN A N 1
ATOM 743 C CA . GLN A 1 89 ? 5.130 5.823 -0.644 1.00 88.31 89 GLN A CA 1
ATOM 744 C C . GLN A 1 89 ? 6.468 6.476 -0.996 1.00 88.31 89 GLN A C 1
ATOM 746 O O . GLN A 1 89 ? 7.146 7.033 -0.132 1.00 88.31 89 GLN A O 1
ATOM 751 N N . TYR A 1 90 ? 6.831 6.421 -2.278 1.00 90.25 90 TYR A N 1
ATOM 752 C CA . TYR A 1 90 ? 8.047 7.033 -2.808 1.00 90.25 90 TYR A CA 1
ATOM 753 C C . TYR A 1 90 ? 7.673 8.144 -3.783 1.00 90.25 90 TYR A C 1
ATOM 755 O O . TYR A 1 90 ? 7.008 7.897 -4.789 1.00 90.25 90 TYR A O 1
ATOM 763 N N . GLU A 1 91 ? 8.125 9.361 -3.500 1.00 90.00 91 GLU A N 1
ATOM 764 C CA . GLU A 1 91 ? 8.073 10.459 -4.458 1.00 90.00 91 GLU A CA 1
ATOM 765 C C . GLU A 1 91 ? 9.230 10.302 -5.450 1.00 90.00 91 GLU A C 1
ATOM 767 O O . GLU A 1 91 ? 10.396 10.221 -5.058 1.00 90.00 91 GLU A O 1
ATOM 772 N N . VAL A 1 92 ? 8.905 10.203 -6.739 1.00 91.88 92 VAL A N 1
ATOM 773 C CA . VAL A 1 92 ? 9.884 9.947 -7.800 1.00 91.88 92 VAL A CA 1
ATOM 774 C C . VAL A 1 92 ? 10.021 11.192 -8.665 1.00 91.88 92 VAL A C 1
ATOM 776 O O . VAL A 1 92 ? 9.078 11.583 -9.350 1.00 91.88 92 VAL A O 1
ATOM 779 N N . SER A 1 93 ? 11.216 11.778 -8.682 1.00 92.56 93 SER A N 1
ATOM 780 C CA . SER A 1 93 ? 11.610 12.791 -9.659 1.00 92.56 93 SER A CA 1
ATOM 781 C C . SER A 1 93 ? 12.478 12.145 -10.739 1.00 92.56 93 SER A C 1
ATOM 783 O O . SER A 1 93 ? 13.455 11.455 -10.451 1.00 92.56 93 SER A O 1
ATOM 785 N N . ILE A 1 94 ? 12.090 12.325 -12.002 1.00 94.12 94 ILE A N 1
ATOM 786 C CA . ILE A 1 94 ? 12.779 11.716 -13.143 1.00 94.12 94 ILE A CA 1
ATOM 787 C C . ILE A 1 94 ? 13.558 12.807 -13.868 1.00 94.12 94 ILE A C 1
ATOM 789 O O . ILE A 1 94 ? 12.967 13.743 -14.402 1.00 94.12 94 ILE A O 1
ATOM 793 N N . THR A 1 95 ? 14.878 12.655 -13.923 1.00 93.88 95 THR A N 1
ATOM 794 C CA . THR A 1 95 ? 15.751 13.435 -14.804 1.00 93.88 95 THR A CA 1
ATOM 795 C C . THR A 1 95 ? 16.245 12.541 -15.934 1.00 93.88 95 THR A C 1
ATOM 797 O O . THR A 1 95 ? 16.560 11.368 -15.724 1.00 93.88 95 THR A O 1
ATOM 800 N N . GLN A 1 96 ? 16.260 13.074 -17.154 1.00 94.69 96 GLN A N 1
ATOM 801 C CA . GLN A 1 96 ? 16.650 12.333 -18.348 1.00 94.69 96 GLN A CA 1
ATOM 802 C C . GLN A 1 96 ? 17.785 13.067 -19.036 1.00 94.69 96 GLN A C 1
ATOM 804 O O . GLN A 1 96 ? 17.600 14.194 -19.487 1.00 94.69 96 GLN A O 1
ATOM 809 N N . ASP A 1 97 ? 18.925 12.391 -19.143 1.00 92.44 97 ASP A N 1
ATOM 810 C CA . ASP A 1 97 ? 20.101 12.923 -19.810 1.00 92.44 97 ASP A CA 1
ATOM 811 C C . ASP A 1 97 ? 20.519 12.033 -20.983 1.00 92.44 97 ASP A C 1
ATOM 813 O O . ASP A 1 97 ? 20.394 10.803 -20.928 1.00 92.44 97 ASP A O 1
ATOM 817 N N . PRO A 1 98 ? 21.039 12.644 -22.057 1.00 90.94 98 PRO A N 1
ATOM 818 C CA . PRO A 1 98 ? 21.544 11.922 -23.206 1.00 90.94 98 PRO A CA 1
ATOM 819 C C . PRO A 1 98 ? 22.733 11.011 -22.836 1.00 90.94 98 PRO A C 1
ATOM 821 O O . PRO A 1 98 ? 23.835 11.502 -22.633 1.00 90.94 98 PRO A O 1
ATOM 824 N N . TRP A 1 99 ? 22.565 9.685 -22.876 1.00 89.69 99 TRP A N 1
ATOM 825 C CA . TRP A 1 99 ? 23.653 8.703 -22.697 1.00 89.69 99 TRP A CA 1
ATOM 826 C C . TRP A 1 99 ? 23.657 7.638 -23.819 1.00 89.69 99 TRP A C 1
ATOM 828 O O . TRP A 1 99 ? 22.574 7.279 -24.280 1.00 89.69 99 TRP A O 1
ATOM 838 N N . PRO A 1 100 ? 24.814 7.119 -24.291 1.00 90.25 100 PRO A N 1
ATOM 839 C CA . PRO A 1 100 ? 26.189 7.472 -23.915 1.00 90.25 100 PRO A CA 1
ATOM 840 C C . PRO A 1 100 ? 26.681 8.779 -24.547 1.00 90.25 100 PRO A C 1
ATOM 842 O O . PRO A 1 100 ? 26.074 9.285 -25.497 1.00 90.25 100 PRO A O 1
ATOM 845 N N . ASP A 1 101 ? 27.768 9.315 -23.990 1.00 88.38 101 ASP A N 1
ATOM 846 C CA . ASP A 1 101 ? 28.480 10.478 -24.524 1.00 88.38 101 ASP A CA 1
ATOM 847 C C . ASP A 1 101 ? 29.418 10.038 -25.667 1.00 88.38 101 ASP A C 1
ATOM 849 O O . ASP A 1 101 ? 30.122 9.034 -25.515 1.00 88.38 101 ASP A O 1
ATOM 853 N N . PRO A 1 102 ? 29.434 10.736 -26.818 1.00 87.94 102 PRO A N 1
ATOM 854 C CA . PRO A 1 102 ? 30.258 10.345 -27.959 1.00 87.94 102 PRO A CA 1
ATOM 855 C C . PRO A 1 102 ? 31.766 10.365 -27.666 1.00 87.94 102 PRO A C 1
ATOM 857 O O . PRO A 1 102 ? 32.489 9.563 -28.253 1.00 87.94 102 PRO A O 1
ATOM 860 N N . TYR A 1 103 ? 32.249 11.228 -26.766 1.00 88.44 103 TYR A N 1
ATOM 861 C CA . TYR A 1 103 ? 33.677 11.345 -26.451 1.00 88.44 103 TYR A CA 1
ATOM 862 C C . TYR A 1 103 ? 34.182 10.201 -25.568 1.00 88.44 103 TYR A C 1
ATOM 864 O O . TYR A 1 103 ? 35.319 9.762 -25.719 1.00 88.44 103 TYR A O 1
ATOM 872 N N . PHE A 1 104 ? 33.334 9.694 -24.672 1.00 86.19 104 PHE A N 1
ATOM 873 C CA . PHE A 1 104 ? 33.685 8.628 -23.724 1.00 86.19 104 PHE A CA 1
ATOM 874 C C . PHE A 1 104 ? 33.197 7.240 -24.162 1.00 86.19 104 PHE A C 1
ATOM 876 O O . PHE A 1 104 ? 33.368 6.263 -23.431 1.00 86.19 104 PHE A O 1
ATOM 883 N N . PHE A 1 105 ? 32.597 7.136 -25.352 1.00 86.19 105 PHE A N 1
ATOM 884 C CA . PHE A 1 105 ? 31.962 5.907 -25.819 1.00 86.19 105 PHE A CA 1
ATOM 885 C C . PHE A 1 105 ? 32.922 4.714 -25.855 1.00 86.19 105 PHE A C 1
ATOM 887 O O . PHE A 1 105 ? 32.571 3.653 -25.349 1.00 86.19 105 PHE A O 1
ATOM 894 N N . GLU A 1 106 ? 34.128 4.878 -26.404 1.00 84.00 106 GLU A N 1
ATOM 895 C CA . GLU A 1 106 ? 35.083 3.767 -26.536 1.00 84.00 106 GLU A CA 1
ATOM 896 C C . GLU A 1 106 ? 35.573 3.249 -25.173 1.00 84.00 106 GLU A C 1
ATOM 898 O O . GLU A 1 106 ? 35.738 2.044 -24.996 1.00 84.00 106 GLU A O 1
ATOM 903 N N . GLU A 1 107 ? 35.722 4.121 -24.170 1.00 85.25 107 GLU A N 1
ATOM 904 C CA . GLU A 1 107 ? 36.086 3.708 -22.808 1.00 85.25 107 GLU A CA 1
ATOM 905 C C . GLU A 1 107 ? 34.912 3.018 -22.088 1.00 85.25 107 GLU A C 1
ATOM 907 O O . GLU A 1 107 ? 35.088 2.016 -21.391 1.00 85.25 107 GLU A O 1
ATOM 912 N N . GLU A 1 108 ? 33.685 3.524 -22.251 1.00 82.75 108 GLU A N 1
ATOM 913 C CA . GLU A 1 108 ? 32.498 2.904 -21.651 1.00 82.75 108 GLU A CA 1
ATOM 914 C C . GLU A 1 108 ? 32.120 1.579 -22.327 1.00 82.75 108 GLU A C 1
ATOM 916 O O . GLU A 1 108 ? 31.641 0.668 -21.646 1.00 82.75 108 GLU A O 1
ATOM 921 N N . LYS A 1 109 ? 32.377 1.428 -23.631 1.00 83.38 109 LYS A N 1
ATOM 922 C CA . LYS A 1 109 ? 32.133 0.197 -24.399 1.00 83.38 109 LYS A CA 1
ATOM 923 C C . LYS A 1 109 ? 32.837 -1.007 -23.773 1.00 83.38 109 LYS A C 1
ATOM 925 O O . LYS A 1 109 ? 32.251 -2.085 -23.661 1.00 83.38 109 LYS A O 1
ATOM 930 N N . GLU A 1 110 ? 34.047 -0.801 -23.259 1.00 82.38 110 GLU A N 1
ATOM 931 C CA . GLU A 1 110 ? 34.836 -1.827 -22.573 1.00 82.38 110 GLU A CA 1
ATOM 932 C C . GLU A 1 110 ? 34.161 -2.350 -21.290 1.00 82.38 110 GLU A C 1
ATOM 934 O O . GLU A 1 110 ? 34.328 -3.518 -20.930 1.00 82.38 110 GLU A O 1
ATOM 939 N N . LYS A 1 111 ? 33.346 -1.526 -20.615 1.00 81.56 111 LYS A N 1
ATOM 940 C CA . LYS A 1 111 ? 32.624 -1.912 -19.388 1.00 81.56 111 LYS A CA 1
ATOM 941 C C . LYS A 1 111 ? 31.430 -2.827 -19.673 1.00 81.56 111 LYS A C 1
ATOM 943 O O . LYS A 1 111 ? 31.004 -3.564 -18.785 1.00 81.56 111 LYS A O 1
ATOM 948 N N . PHE A 1 112 ? 30.919 -2.827 -20.906 1.00 77.00 112 PHE A N 1
ATOM 949 C CA . PHE A 1 112 ? 29.721 -3.575 -21.301 1.00 77.00 112 PHE A CA 1
ATOM 950 C C . PHE A 1 112 ? 29.976 -4.628 -22.385 1.00 77.00 112 PHE A C 1
ATOM 952 O O . PHE A 1 112 ? 29.029 -5.056 -23.032 1.00 77.00 112 PHE A O 1
ATOM 959 N N . LYS A 1 113 ? 31.210 -5.143 -22.515 1.00 77.69 113 LYS A N 1
ATOM 960 C CA . LYS A 1 113 ? 31.608 -6.194 -23.486 1.00 77.69 113 LYS A CA 1
ATOM 961 C C . LYS A 1 113 ? 30.721 -7.443 -23.543 1.00 77.69 113 LYS A C 1
ATOM 963 O O . LYS A 1 113 ? 30.812 -8.213 -24.491 1.00 77.69 113 LYS A O 1
ATOM 968 N N . ARG A 1 114 ? 29.898 -7.686 -22.518 1.00 80.62 114 ARG A N 1
ATOM 969 C CA . ARG A 1 114 ? 28.912 -8.781 -22.502 1.00 80.62 114 ARG A CA 1
ATOM 970 C C . ARG A 1 114 ? 27.745 -8.547 -23.468 1.00 80.62 114 ARG A C 1
ATOM 972 O O . ARG A 1 114 ? 27.034 -9.494 -23.780 1.00 80.62 114 ARG A O 1
ATOM 979 N N . ILE A 1 115 ? 27.537 -7.307 -23.902 1.00 81.19 115 ILE A N 1
ATOM 980 C CA . ILE A 1 115 ? 26.516 -6.897 -24.861 1.00 81.19 115 ILE A CA 1
ATOM 981 C C . ILE A 1 115 ? 27.261 -6.557 -26.158 1.00 81.19 115 ILE A C 1
ATOM 983 O O . ILE A 1 115 ? 28.113 -5.670 -26.156 1.00 81.19 115 ILE A O 1
ATOM 987 N N . ASP A 1 116 ? 26.986 -7.285 -27.247 1.00 79.38 116 ASP A N 1
ATOM 988 C CA . ASP A 1 116 ? 27.609 -7.040 -28.559 1.00 79.38 116 ASP A CA 1
ATOM 989 C C . ASP A 1 116 ? 27.062 -5.734 -29.149 1.00 79.38 116 ASP A C 1
ATOM 991 O O . ASP A 1 116 ? 26.037 -5.727 -29.825 1.00 79.38 116 ASP A O 1
ATOM 995 N N . ILE A 1 117 ? 27.709 -4.612 -28.831 1.00 81.88 117 ILE A N 1
ATOM 996 C CA . ILE A 1 117 ? 27.365 -3.291 -29.362 1.00 81.88 117 ILE A CA 1
ATOM 997 C C . ILE A 1 117 ? 28.475 -2.849 -30.288 1.00 81.88 117 ILE A C 1
ATOM 999 O O . ILE A 1 117 ? 29.618 -2.644 -29.869 1.00 81.88 117 ILE A O 1
ATOM 1003 N N . ARG A 1 118 ? 28.134 -2.664 -31.560 1.00 79.25 118 ARG A N 1
ATOM 1004 C CA . ARG A 1 118 ? 29.132 -2.407 -32.596 1.00 79.25 118 ARG A CA 1
ATOM 1005 C C . ARG A 1 118 ? 29.422 -0.922 -32.705 1.00 79.25 118 ARG A C 1
ATOM 1007 O O . ARG A 1 118 ? 30.589 -0.534 -32.735 1.00 79.25 118 ARG A O 1
ATOM 1014 N N . ASN A 1 119 ? 28.365 -0.106 -32.677 1.00 84.94 119 ASN A N 1
ATOM 1015 C CA . ASN A 1 119 ? 28.423 1.314 -33.021 1.00 84.94 119 ASN A CA 1
ATOM 1016 C C . ASN A 1 119 ? 27.759 2.222 -31.973 1.00 84.94 119 ASN A C 1
ATOM 1018 O O . ASN A 1 119 ? 26.787 1.839 -31.325 1.00 84.94 119 ASN A O 1
ATOM 1022 N N . PHE A 1 120 ? 28.195 3.485 -31.900 1.00 86.88 120 PHE A N 1
ATOM 1023 C CA . PHE A 1 120 ? 27.592 4.505 -31.026 1.00 86.88 120 PHE A CA 1
ATOM 1024 C C . PHE A 1 120 ? 26.083 4.680 -31.263 1.00 86.88 120 PHE A C 1
ATOM 1026 O O . PHE A 1 120 ? 25.296 4.721 -30.322 1.00 86.88 120 PHE A O 1
ATOM 1033 N N . ARG A 1 121 ? 25.652 4.734 -32.530 1.00 88.19 121 ARG A N 1
ATOM 1034 C CA . ARG A 1 121 ? 24.230 4.886 -32.887 1.00 88.19 121 ARG A CA 1
ATOM 1035 C C . ARG A 1 121 ? 23.376 3.714 -32.399 1.00 88.19 121 ARG A C 1
ATOM 1037 O O . ARG A 1 121 ? 22.234 3.907 -32.001 1.00 88.19 121 ARG A O 1
ATOM 1044 N N . GLU A 1 122 ? 23.936 2.510 -32.434 1.00 88.69 122 GLU A N 1
ATOM 1045 C CA . GLU A 1 122 ? 23.283 1.306 -31.924 1.00 88.69 122 GLU A CA 1
ATOM 1046 C C . GLU A 1 122 ? 23.172 1.361 -30.399 1.00 88.69 122 GLU A C 1
ATOM 1048 O O . GLU A 1 122 ? 22.087 1.165 -29.858 1.00 88.69 122 GLU A O 1
ATOM 1053 N N . ALA A 1 123 ? 24.261 1.742 -29.722 1.00 88.06 123 ALA A N 1
ATOM 1054 C CA . ALA A 1 123 ? 24.270 1.971 -28.281 1.00 88.06 123 ALA A CA 1
ATOM 1055 C C . ALA A 1 123 ? 23.189 2.979 -27.871 1.00 88.06 123 ALA A C 1
ATOM 1057 O O . ALA A 1 123 ? 22.456 2.765 -26.913 1.00 88.06 123 ALA A O 1
ATOM 1058 N N . ARG A 1 124 ? 23.054 4.058 -28.643 1.00 87.81 124 ARG A N 1
ATOM 1059 C CA . ARG A 1 124 ? 22.147 5.160 -28.345 1.00 87.81 124 ARG A CA 1
ATOM 1060 C C . ARG A 1 124 ? 20.667 4.820 -28.494 1.00 87.81 124 ARG A C 1
ATOM 1062 O O . ARG A 1 124 ? 19.844 5.380 -27.779 1.00 87.81 124 ARG A O 1
ATOM 1069 N N . ASN A 1 125 ? 20.340 3.932 -29.425 1.00 89.69 125 ASN A N 1
ATOM 1070 C CA . ASN A 1 125 ? 18.958 3.546 -29.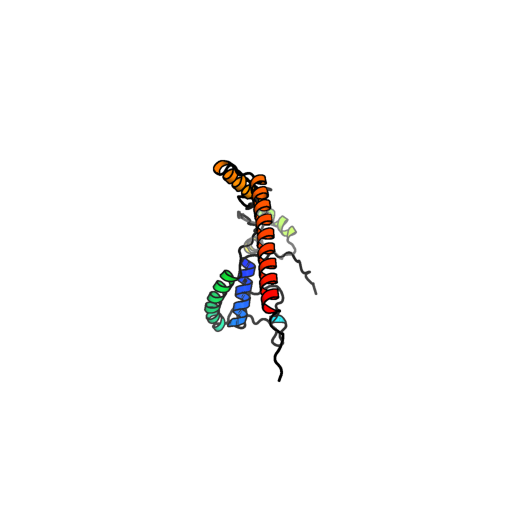696 1.00 89.69 125 ASN A CA 1
ATOM 1071 C C . ASN A 1 125 ? 18.505 2.353 -28.850 1.00 89.69 125 ASN A C 1
ATOM 1073 O O . ASN A 1 125 ? 17.317 2.232 -28.567 1.00 89.69 125 ASN A O 1
ATOM 1077 N N . ASN A 1 126 ? 19.437 1.476 -28.466 1.00 89.38 126 ASN A N 1
ATOM 1078 C CA . ASN A 1 126 ? 19.108 0.199 -27.834 1.00 89.38 126 ASN A CA 1
ATOM 1079 C C . ASN A 1 126 ? 19.448 0.147 -26.342 1.00 89.38 126 ASN A C 1
ATOM 1081 O O . ASN A 1 126 ? 18.940 -0.730 -25.645 1.00 89.38 126 ASN A O 1
ATOM 1085 N N . LEU A 1 127 ? 20.299 1.046 -25.836 1.00 88.31 127 LEU A N 1
ATOM 1086 C CA . LEU A 1 127 ? 20.643 1.073 -24.420 1.00 88.31 127 LEU A CA 1
ATOM 1087 C C . LEU A 1 127 ? 19.937 2.186 -23.659 1.00 88.31 127 LEU A C 1
ATOM 1089 O O . LEU A 1 127 ? 19.703 3.287 -24.148 1.00 88.31 127 LEU A O 1
ATOM 1093 N N . THR A 1 128 ? 19.651 1.901 -22.395 1.00 90.44 128 THR A N 1
ATOM 1094 C CA . THR A 1 128 ? 19.149 2.878 -21.435 1.00 90.44 128 THR A CA 1
ATOM 1095 C C . THR A 1 128 ? 19.835 2.645 -20.102 1.00 90.44 128 THR A C 1
ATOM 1097 O O . THR A 1 128 ? 19.923 1.517 -19.616 1.00 90.44 128 THR A O 1
ATOM 1100 N N . LYS A 1 129 ? 20.329 3.727 -19.504 1.00 89.12 129 LYS A N 1
ATOM 1101 C CA . LYS A 1 129 ? 20.957 3.712 -18.187 1.00 89.12 129 LYS A CA 1
ATOM 1102 C C . LYS A 1 129 ? 19.969 4.259 -17.168 1.00 89.12 129 LYS A C 1
ATOM 1104 O O . LYS A 1 129 ? 19.626 5.434 -17.210 1.00 89.12 129 LYS A O 1
ATOM 1109 N N . ILE A 1 130 ? 19.530 3.405 -16.248 1.00 94.00 130 ILE A N 1
ATOM 1110 C CA . ILE A 1 130 ? 18.631 3.788 -15.155 1.00 94.00 130 ILE A CA 1
ATOM 1111 C C . ILE A 1 130 ? 19.462 3.895 -13.880 1.00 94.00 130 ILE A C 1
ATOM 1113 O O . ILE A 1 130 ? 20.102 2.928 -13.467 1.00 94.00 130 ILE A O 1
ATOM 1117 N N . ARG A 1 131 ? 19.465 5.075 -13.254 1.00 93.00 131 ARG A N 1
ATOM 1118 C CA . ARG A 1 131 ? 20.129 5.308 -11.969 1.00 93.00 131 ARG A CA 1
ATOM 1119 C C . ARG A 1 131 ? 19.082 5.663 -10.922 1.00 93.00 131 ARG A C 1
ATOM 1121 O O . ARG A 1 131 ? 18.452 6.707 -11.017 1.00 93.00 131 ARG A O 1
ATOM 1128 N N . ILE A 1 132 ? 18.921 4.798 -9.926 1.00 94.69 132 ILE A N 1
ATOM 1129 C CA . ILE A 1 132 ? 17.999 5.012 -8.807 1.00 94.69 132 ILE A CA 1
ATOM 1130 C C . ILE A 1 132 ? 18.822 5.525 -7.627 1.00 94.69 132 ILE A C 1
ATOM 1132 O O . ILE A 1 132 ? 19.753 4.852 -7.185 1.00 94.69 132 ILE A O 1
ATOM 1136 N N . VAL A 1 133 ? 18.515 6.732 -7.155 1.00 92.81 133 VAL A N 1
ATOM 1137 C CA . VAL A 1 133 ? 19.228 7.393 -6.053 1.00 92.81 133 VAL A CA 1
ATOM 1138 C C . VAL A 1 133 ? 18.202 8.031 -5.125 1.00 92.81 133 VAL A C 1
ATOM 1140 O O . VAL A 1 133 ? 17.231 8.621 -5.592 1.00 92.81 133 VAL A O 1
ATOM 1143 N N . PHE A 1 134 ? 18.426 7.948 -3.815 1.00 92.38 134 PHE A N 1
ATOM 1144 C CA . PHE A 1 134 ? 17.666 8.738 -2.851 1.00 92.38 134 PHE A CA 1
ATOM 1145 C C . PHE A 1 134 ? 18.163 10.184 -2.874 1.00 92.38 134 PHE A C 1
ATOM 1147 O O . PHE A 1 134 ? 19.328 10.442 -2.577 1.00 92.38 134 PHE A O 1
ATOM 1154 N N . GLY A 1 135 ? 17.286 11.127 -3.232 1.00 85.62 135 GLY A N 1
ATOM 1155 C CA . GLY A 1 135 ? 17.646 12.549 -3.297 1.00 85.62 135 GLY A CA 1
ATOM 1156 C C . GLY A 1 135 ? 18.025 13.140 -1.936 1.00 85.62 135 GLY A C 1
ATOM 1157 O O . GLY A 1 135 ? 18.847 14.047 -1.863 1.00 85.62 135 GLY A O 1
ATOM 1158 N N . THR A 1 136 ? 17.468 12.602 -0.847 1.00 85.69 136 THR A N 1
ATOM 1159 C CA . THR A 1 136 ? 17.833 12.961 0.529 1.00 85.69 136 THR A CA 1
ATOM 1160 C C . THR A 1 136 ? 17.845 11.715 1.416 1.00 85.69 136 THR A C 1
ATOM 1162 O O . THR A 1 136 ? 17.219 10.709 1.088 1.00 85.69 136 THR A O 1
ATOM 1165 N N . LEU A 1 137 ? 18.539 11.782 2.558 1.00 87.88 137 LEU A N 1
ATOM 1166 C CA . LEU A 1 137 ? 18.540 10.715 3.571 1.00 87.88 137 LEU A CA 1
ATOM 1167 C C . LEU A 1 137 ? 17.295 10.766 4.485 1.00 87.88 137 LEU A C 1
ATOM 1169 O O . LEU A 1 137 ? 17.132 9.937 5.379 1.00 87.88 137 LEU A O 1
ATOM 1173 N N . ASN A 1 138 ? 16.419 11.752 4.297 1.00 87.75 138 ASN A N 1
ATOM 1174 C CA . ASN A 1 138 ? 15.297 11.986 5.194 1.00 87.75 138 ASN A CA 1
ATOM 1175 C C . ASN A 1 138 ? 14.157 11.006 4.904 1.00 87.75 138 ASN A C 1
ATOM 1177 O O . ASN A 1 138 ? 13.668 10.921 3.780 1.00 87.75 138 ASN A O 1
ATOM 1181 N N . LYS A 1 139 ? 13.684 10.314 5.946 1.00 90.25 139 LYS A N 1
ATOM 1182 C CA . LYS A 1 139 ? 12.462 9.505 5.900 1.00 90.25 139 LYS A CA 1
ATOM 1183 C C . LYS A 1 139 ? 11.328 10.253 6.592 1.00 90.25 139 LYS A C 1
ATOM 1185 O O . LYS A 1 139 ? 11.351 10.430 7.809 1.00 90.25 139 LYS A O 1
ATOM 1190 N N . ILE A 1 140 ? 10.310 10.640 5.832 1.00 89.94 140 ILE A N 1
ATOM 1191 C CA . ILE A 1 140 ? 9.078 11.199 6.393 1.00 89.94 140 ILE A CA 1
ATOM 1192 C C . ILE A 1 140 ? 8.189 10.032 6.826 1.00 89.94 140 ILE A C 1
ATOM 1194 O O . ILE A 1 140 ? 7.936 9.117 6.049 1.00 89.94 140 ILE A O 1
ATOM 1198 N N . THR A 1 141 ? 7.747 10.031 8.085 1.00 92.31 141 THR A N 1
ATOM 1199 C CA . THR A 1 141 ? 6.865 8.986 8.623 1.00 92.31 141 THR A CA 1
ATOM 1200 C C . THR A 1 141 ? 5.595 9.621 9.171 1.00 92.31 141 THR A C 1
ATOM 1202 O O . THR A 1 141 ? 5.642 10.346 10.164 1.00 92.31 141 THR A O 1
ATOM 1205 N N . TYR A 1 142 ? 4.456 9.305 8.562 1.00 91.75 142 TYR A N 1
ATOM 1206 C CA . TYR A 1 142 ? 3.141 9.696 9.061 1.00 91.75 142 TYR A CA 1
ATOM 1207 C C . TYR A 1 142 ? 2.593 8.589 9.963 1.00 91.75 142 TYR A C 1
ATOM 1209 O O . TYR A 1 142 ? 2.518 7.431 9.563 1.00 91.75 142 TYR A O 1
ATOM 1217 N N . ARG A 1 143 ? 2.240 8.925 11.208 1.00 92.38 143 ARG A N 1
ATOM 1218 C CA . ARG A 1 143 ? 1.630 7.982 12.157 1.00 92.38 143 ARG A CA 1
ATOM 1219 C C . ARG A 1 143 ? 0.343 8.567 12.705 1.00 92.38 143 ARG A C 1
ATOM 1221 O O . ARG A 1 143 ? 0.369 9.602 13.367 1.00 92.38 143 ARG A O 1
ATOM 1228 N N . HIS A 1 144 ? -0.764 7.872 12.480 1.00 89.94 144 HIS A N 1
ATOM 1229 C CA . HIS A 1 144 ? -2.028 8.195 13.125 1.00 89.94 144 HIS A CA 1
ATOM 1230 C C . HIS A 1 144 ? -2.005 7.690 14.570 1.00 89.94 144 HIS A C 1
ATOM 1232 O O . HIS A 1 144 ? -1.717 6.521 14.822 1.00 89.94 144 HIS A O 1
ATOM 1238 N N . ARG A 1 145 ? -2.292 8.580 15.522 1.00 88.69 145 ARG A N 1
ATOM 1239 C CA . ARG A 1 145 ? -2.474 8.246 16.939 1.00 88.69 145 ARG A CA 1
ATOM 1240 C C . ARG A 1 145 ? -3.906 8.565 17.342 1.00 88.69 145 ARG A C 1
ATOM 1242 O O . ARG A 1 145 ? -4.497 9.506 16.810 1.00 88.69 145 ARG A O 1
ATOM 1249 N N . ALA A 1 146 ? -4.462 7.777 18.259 1.00 89.12 146 ALA A N 1
ATOM 1250 C CA . ALA A 1 146 ? -5.756 8.095 18.847 1.00 89.12 146 ALA A CA 1
ATOM 1251 C C . ALA A 1 146 ? -5.677 9.472 19.523 1.00 89.12 146 ALA A C 1
ATOM 1253 O O . ALA A 1 146 ? -4.691 9.776 20.189 1.00 89.12 146 ALA A O 1
ATOM 1254 N N . LYS A 1 147 ? -6.700 10.311 19.322 1.00 87.12 147 LYS A N 1
ATOM 1255 C CA . LYS A 1 147 ? -6.761 11.645 19.940 1.00 87.12 147 LYS A CA 1
ATOM 1256 C C . LYS A 1 147 ? -6.898 11.564 21.462 1.00 87.12 147 LYS A C 1
ATOM 1258 O O . LYS A 1 147 ? -6.420 12.460 22.142 1.00 87.12 147 LYS A O 1
ATOM 1263 N N . TYR A 1 148 ? -7.582 10.526 21.940 1.00 88.31 148 TYR A N 1
ATOM 1264 C CA . TYR A 1 148 ? -7.798 10.272 23.354 1.00 88.31 148 TYR A CA 1
ATOM 1265 C C . TYR A 1 148 ? -7.424 8.837 23.686 1.00 88.31 148 TYR A C 1
ATOM 1267 O O . TYR A 1 148 ? -7.888 7.903 23.023 1.00 88.31 148 TYR A O 1
ATOM 1275 N N . GLU A 1 149 ? -6.623 8.665 24.724 1.00 89.50 149 GLU A N 1
ATOM 1276 C CA . GLU A 1 149 ? -6.386 7.358 25.323 1.00 89.50 149 GLU A CA 1
ATOM 1277 C C . GLU A 1 149 ? -7.448 7.041 26.383 1.00 89.50 149 GLU A C 1
ATOM 1279 O O . GLU A 1 149 ? -8.126 7.924 26.912 1.00 89.50 149 GLU A O 1
ATOM 1284 N N . GLN A 1 150 ? -7.610 5.757 26.718 1.00 90.81 150 GLN A N 1
ATOM 1285 C CA . GLN A 1 150 ? -8.610 5.324 27.705 1.00 90.81 150 GLN A CA 1
ATOM 1286 C C . GLN A 1 150 ? -8.433 6.043 29.049 1.00 90.81 150 GLN A C 1
ATOM 1288 O O . GLN A 1 150 ? -9.409 6.422 29.689 1.00 90.81 150 GLN A O 1
ATOM 1293 N N . ILE A 1 151 ? -7.181 6.275 29.445 1.00 88.62 151 ILE A N 1
ATOM 1294 C CA . ILE A 1 151 ? -6.822 6.943 30.698 1.00 88.62 151 ILE A CA 1
ATOM 1295 C C . ILE A 1 151 ? -7.323 8.394 30.699 1.00 88.62 151 ILE A C 1
ATOM 1297 O O . ILE A 1 151 ? -7.904 8.849 31.682 1.00 88.62 151 ILE A O 1
ATOM 1301 N N . GLU A 1 152 ? -7.176 9.098 29.577 1.00 90.69 152 GLU A N 1
ATOM 1302 C CA . GLU A 1 152 ? -7.630 10.482 29.435 1.00 90.69 152 GLU A CA 1
ATOM 1303 C C . GLU A 1 152 ? -9.158 10.578 29.487 1.00 90.69 152 GLU A C 1
ATOM 1305 O O . GLU A 1 152 ? -9.697 11.490 30.115 1.00 90.69 152 GLU A O 1
ATOM 1310 N N . LEU A 1 153 ? -9.872 9.605 28.906 1.00 92.19 153 LEU A N 1
ATOM 1311 C CA . LEU A 1 153 ? -11.334 9.537 28.993 1.00 92.19 153 LEU A CA 1
ATOM 1312 C C . LEU A 1 153 ? -11.811 9.413 30.445 1.00 92.19 153 LEU A C 1
ATOM 1314 O O . LEU A 1 153 ? -12.717 10.143 30.854 1.00 92.19 153 LEU A O 1
ATOM 1318 N N . PHE A 1 154 ? -11.181 8.545 31.243 1.00 89.81 154 PHE A N 1
ATOM 1319 C CA . PHE A 1 154 ? -11.519 8.410 32.663 1.00 89.81 154 PHE A CA 1
ATOM 1320 C C . PHE A 1 154 ? -11.214 9.684 33.455 1.00 89.81 154 PHE A C 1
ATOM 1322 O O . PHE A 1 154 ? -12.017 10.076 34.303 1.00 89.81 154 PHE A O 1
ATOM 1329 N N . SER A 1 155 ? -10.113 10.373 33.149 1.00 90.62 155 SER A N 1
ATOM 1330 C CA . SER A 1 155 ? -9.805 11.669 33.758 1.00 90.62 155 SER A CA 1
ATOM 1331 C C . SER A 1 155 ? -10.830 12.747 33.399 1.00 90.62 155 SER A C 1
ATOM 1333 O O . SER A 1 155 ? -11.265 13.476 34.290 1.00 90.62 155 SER A O 1
ATOM 1335 N N . TYR A 1 156 ? -11.276 12.834 32.141 1.00 91.44 156 TYR A N 1
ATOM 1336 C CA . TYR A 1 156 ? -12.308 13.799 31.744 1.00 91.44 156 TYR A CA 1
ATOM 1337 C C . TYR A 1 156 ? -13.660 13.507 32.393 1.00 91.44 156 TYR A C 1
ATOM 1339 O O . TYR A 1 156 ? -14.311 14.427 32.889 1.00 91.44 156 TYR A O 1
ATOM 1347 N N . MET A 1 157 ? -14.070 12.237 32.443 1.00 91.19 157 MET A N 1
ATOM 1348 C CA . MET A 1 157 ? -15.308 11.838 33.115 1.00 91.19 157 MET A CA 1
ATOM 1349 C C . MET A 1 157 ? -15.253 12.125 34.616 1.00 91.19 157 MET A C 1
ATOM 1351 O O . MET A 1 157 ? -16.186 12.714 35.157 1.00 91.19 157 MET A O 1
ATOM 1355 N N . GLY A 1 158 ? -14.156 11.753 35.280 1.00 89.12 158 GLY A N 1
ATOM 1356 C CA . GLY A 1 158 ? -13.955 12.010 36.704 1.00 89.12 158 GLY A CA 1
ATOM 1357 C C . GLY A 1 158 ? -13.925 13.503 37.026 1.00 89.12 158 GLY A C 1
ATOM 1358 O O . GLY A 1 158 ? -14.559 13.933 37.985 1.00 89.12 158 GLY A O 1
ATOM 1359 N N . GLY A 1 159 ? -13.264 14.306 36.188 1.00 89.38 159 GLY A N 1
ATOM 1360 C CA . GLY A 1 159 ? -13.241 15.762 36.323 1.00 89.38 159 GLY A CA 1
ATOM 1361 C C . GLY A 1 159 ? -14.625 16.391 36.150 1.00 89.38 159 GLY A C 1
ATOM 1362 O O . GLY A 1 159 ? -15.029 17.218 36.964 1.00 89.38 159 GLY A O 1
ATOM 1363 N N . PHE A 1 160 ? -15.388 15.964 35.139 1.00 92.69 160 PHE A N 1
ATOM 1364 C CA . PHE A 1 160 ? -16.735 16.482 34.898 1.00 92.69 160 PHE A CA 1
ATOM 1365 C C . PHE A 1 160 ? -17.698 16.100 36.032 1.00 92.69 160 PHE A C 1
ATOM 1367 O O . PHE A 1 160 ? -18.354 16.965 36.607 1.00 92.69 160 PHE A O 1
ATOM 1374 N N . ILE A 1 161 ? -17.741 14.822 36.419 1.00 91.25 161 ILE A N 1
ATOM 1375 C CA . ILE A 1 161 ? -18.590 14.343 37.522 1.00 91.25 161 ILE A CA 1
ATOM 1376 C C . ILE A 1 161 ? -18.207 15.028 38.842 1.00 91.25 161 ILE A C 1
ATOM 1378 O O . ILE A 1 161 ? -19.089 15.456 39.590 1.00 91.25 161 ILE A O 1
ATOM 1382 N N . GLY A 1 162 ? -16.907 15.188 39.102 1.00 90.38 162 GLY A N 1
ATOM 1383 C CA . GLY A 1 162 ? -16.395 15.833 40.308 1.00 90.38 162 GLY A CA 1
ATOM 1384 C C . GLY A 1 162 ? -16.778 17.309 40.421 1.00 90.38 162 GLY A C 1
ATOM 1385 O O . GLY A 1 162 ? -17.139 17.751 41.506 1.00 90.38 162 GLY A O 1
ATOM 1386 N N . ILE A 1 163 ? -16.766 18.064 39.317 1.00 90.69 163 ILE A N 1
ATOM 1387 C CA . ILE A 1 163 ? -17.132 19.492 39.322 1.00 90.69 163 ILE A CA 1
ATOM 1388 C C . ILE A 1 163 ? -18.644 19.691 39.457 1.00 90.69 163 ILE A C 1
ATOM 1390 O O . ILE A 1 163 ? -19.081 20.547 40.222 1.00 90.69 163 ILE A O 1
ATOM 1394 N N . TRP A 1 164 ? -19.450 18.929 38.714 1.00 90.12 164 TRP A N 1
ATOM 1395 C CA . TRP A 1 164 ? -20.895 19.172 38.645 1.00 90.12 164 TRP A CA 1
ATOM 1396 C C . TRP A 1 164 ? -21.675 18.547 39.797 1.00 90.12 164 TRP A C 1
ATOM 1398 O O . TRP A 1 164 ? -22.624 19.147 40.293 1.00 90.12 164 TRP A O 1
ATOM 1408 N N . ILE A 1 165 ? -21.305 17.333 40.202 1.00 86.38 165 ILE A N 1
ATOM 1409 C CA . ILE A 1 165 ? -22.053 16.557 41.199 1.00 86.38 165 ILE A CA 1
ATOM 1410 C C . ILE A 1 165 ? -21.332 16.612 42.559 1.00 86.38 165 ILE A C 1
ATOM 1412 O O . ILE A 1 165 ? -21.948 16.365 43.593 1.00 86.38 165 ILE A O 1
ATOM 1416 N N . GLY A 1 166 ? -20.033 16.942 42.594 1.00 84.31 166 GLY A N 1
ATOM 1417 C CA . GLY A 1 166 ? -19.238 16.907 43.829 1.00 84.31 166 GLY A CA 1
ATOM 1418 C C . GLY A 1 166 ? -19.046 15.487 44.374 1.00 84.31 166 GLY A C 1
ATOM 1419 O O . GLY A 1 166 ? -18.702 15.300 45.539 1.00 84.31 166 GLY A O 1
ATOM 1420 N N . VAL A 1 167 ? -19.313 14.471 43.548 1.00 80.31 167 VAL A N 1
ATOM 1421 C CA . VAL A 1 167 ? -19.261 13.059 43.929 1.00 80.31 167 VAL A CA 1
ATOM 1422 C C . VAL A 1 167 ? -17.912 12.484 43.527 1.00 80.31 167 VAL A C 1
ATOM 1424 O O . VAL A 1 167 ? -17.564 12.413 42.350 1.00 80.31 167 VAL A O 1
ATOM 1427 N N . SER A 1 168 ? -17.162 12.052 44.535 1.00 80.81 168 SER A N 1
ATOM 1428 C CA . SER A 1 168 ? -15.887 11.358 44.369 1.00 80.81 168 SER A CA 1
ATOM 1429 C C . SER A 1 168 ? -16.105 9.863 44.128 1.00 80.81 168 SER A C 1
ATOM 1431 O O . SER A 1 168 ? -17.124 9.302 44.530 1.00 80.81 168 SER A O 1
ATOM 1433 N N . PHE A 1 169 ? -15.114 9.180 43.546 1.00 80.88 169 PHE A N 1
ATOM 1434 C CA . PHE A 1 169 ? -15.143 7.720 43.366 1.00 80.88 169 PHE A CA 1
ATOM 1435 C C . PHE A 1 169 ? -15.436 6.966 44.678 1.00 80.88 169 PHE A C 1
ATOM 1437 O O . PHE A 1 169 ? -16.203 6.007 44.686 1.00 80.88 169 PHE A O 1
ATOM 1444 N N . LEU A 1 170 ? -14.901 7.457 45.802 1.00 83.81 170 LEU A N 1
ATOM 1445 C CA . LEU A 1 170 ? -15.162 6.910 47.138 1.00 83.81 170 LEU A CA 1
ATOM 1446 C C . LEU A 1 170 ? -16.648 6.970 47.524 1.00 83.81 170 LEU A C 1
ATOM 1448 O O . LEU A 1 170 ? -17.183 5.990 48.031 1.00 83.81 170 LEU A O 1
ATOM 1452 N N . ASN A 1 171 ? -17.344 8.059 47.191 1.00 85.88 171 ASN A N 1
ATOM 1453 C CA . ASN A 1 171 ? -18.772 8.198 47.482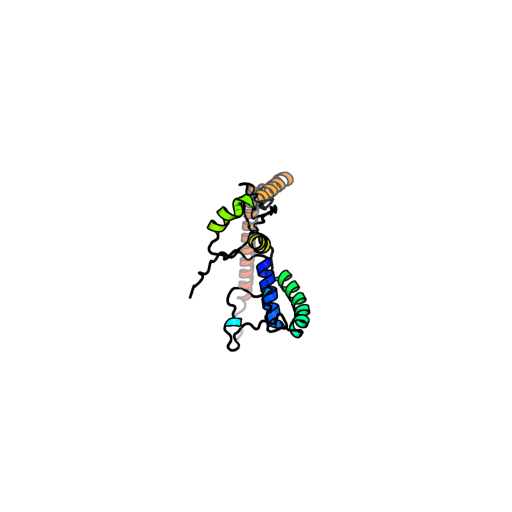 1.00 85.88 171 ASN A CA 1
ATOM 1454 C C . ASN A 1 171 ? -19.594 7.161 46.698 1.00 85.88 171 ASN A C 1
ATOM 1456 O O . ASN A 1 171 ? -20.552 6.603 47.222 1.00 85.88 171 ASN A O 1
ATOM 1460 N N . VAL A 1 172 ? -19.212 6.866 45.448 1.00 85.88 172 VAL A N 1
ATOM 1461 C CA . VAL A 1 172 ? -19.876 5.834 44.631 1.00 85.88 172 VAL A CA 1
ATOM 1462 C C . VAL A 1 172 ? -19.705 4.445 45.248 1.00 85.88 172 VAL A C 1
ATOM 1464 O O . VAL A 1 172 ? -20.664 3.673 45.280 1.00 85.88 172 VAL A O 1
ATOM 1467 N N . LEU A 1 173 ? -18.513 4.131 45.764 1.00 87.62 173 LEU A N 1
ATOM 1468 C CA . LEU A 1 173 ? -18.266 2.868 46.461 1.00 87.62 173 LEU A CA 1
ATOM 1469 C C . LEU A 1 173 ? -19.119 2.753 47.726 1.00 87.62 173 LEU A C 1
ATOM 1471 O O . LEU A 1 173 ? -19.753 1.717 47.930 1.00 87.62 173 LEU A O 1
ATOM 1475 N N . ASP A 1 174 ? -19.217 3.821 48.516 1.00 90.75 174 ASP A N 1
ATOM 1476 C CA . ASP A 1 174 ? -20.060 3.841 49.712 1.00 90.75 174 ASP A CA 1
ATOM 1477 C C . ASP A 1 174 ? -21.535 3.605 49.366 1.00 90.75 174 ASP A C 1
ATOM 1479 O O . ASP A 1 174 ? -22.163 2.707 49.936 1.00 90.75 174 ASP A O 1
ATOM 1483 N N . TYR A 1 175 ? -22.081 4.300 48.361 1.00 90.38 175 TYR A N 1
ATOM 1484 C CA . TYR A 1 175 ? -23.442 4.030 47.880 1.00 90.38 175 TYR A CA 1
ATOM 1485 C C . TYR A 1 175 ? -23.609 2.589 47.382 1.00 90.38 175 TYR A C 1
ATOM 1487 O O . TYR A 1 175 ? -24.636 1.959 47.643 1.00 90.38 175 TYR A O 1
ATOM 1495 N N . GLY A 1 176 ? -22.590 2.040 46.718 1.00 91.75 176 GLY A N 1
ATOM 1496 C CA . GLY A 1 176 ? -22.565 0.652 46.265 1.00 91.75 176 GLY A CA 1
ATOM 1497 C C . GLY A 1 176 ? -22.654 -0.354 47.415 1.00 91.75 176 GLY A C 1
ATOM 1498 O O . GLY A 1 176 ? -23.439 -1.300 47.336 1.00 91.75 176 GLY A O 1
ATOM 1499 N N . THR A 1 177 ? -21.918 -0.143 48.512 1.00 92.38 177 THR A N 1
ATOM 1500 C CA . THR A 1 177 ? -21.971 -1.039 49.684 1.00 92.38 177 THR A CA 1
ATOM 1501 C C . THR A 1 177 ? -23.333 -1.009 50.374 1.00 92.38 177 THR A C 1
ATOM 1503 O O . THR A 1 177 ? -23.858 -2.056 50.763 1.00 92.38 177 THR A O 1
ATOM 1506 N N . VAL A 1 178 ? -23.951 0.171 50.480 1.00 93.50 178 VAL A N 1
ATOM 1507 C CA . VAL A 1 178 ? -25.296 0.327 51.045 1.00 93.50 178 VAL A CA 1
ATOM 1508 C C . VAL A 1 178 ? -26.326 -0.383 50.167 1.00 93.50 178 VAL A C 1
ATOM 1510 O O . VAL A 1 178 ? -27.158 -1.135 50.683 1.00 93.50 178 VAL A O 1
ATOM 1513 N N . LEU A 1 179 ? -26.237 -0.214 48.845 1.00 93.12 179 LEU A N 1
ATOM 1514 C CA . LEU A 1 179 ? -27.127 -0.869 47.888 1.00 93.12 179 LEU A CA 1
ATOM 1515 C C . LEU A 1 179 ? -26.971 -2.396 47.923 1.00 93.12 179 LEU A C 1
ATOM 1517 O O . LEU A 1 179 ? -27.967 -3.117 47.968 1.00 93.12 179 LEU A O 1
ATOM 1521 N N . ALA A 1 180 ? -25.735 -2.898 47.969 1.00 92.75 180 ALA A N 1
ATOM 1522 C CA . ALA A 1 180 ? -25.448 -4.326 48.067 1.00 92.75 180 ALA A CA 1
ATOM 1523 C C . ALA A 1 180 ? -26.006 -4.927 49.367 1.00 92.75 180 ALA A C 1
ATOM 1525 O O . ALA A 1 180 ? -26.692 -5.948 49.334 1.00 92.75 180 ALA A O 1
ATOM 1526 N N . ASN A 1 181 ? -25.796 -4.264 50.507 1.00 92.94 181 ASN A N 1
ATOM 1527 C CA . ASN A 1 181 ? -26.352 -4.700 51.789 1.00 92.94 181 ASN A CA 1
ATOM 1528 C C . ASN A 1 181 ? -27.885 -4.696 51.791 1.00 92.94 181 ASN A C 1
ATOM 1530 O O . ASN A 1 181 ? -28.512 -5.615 52.327 1.00 92.94 181 ASN A O 1
ATOM 1534 N N . TRP A 1 182 ? -28.504 -3.692 51.170 1.00 94.12 182 TRP A N 1
ATOM 1535 C CA . TRP A 1 182 ? -29.952 -3.637 51.005 1.00 94.12 182 TRP A CA 1
ATOM 1536 C C . TRP A 1 182 ? -30.471 -4.780 50.124 1.00 94.12 182 TRP A C 1
ATOM 1538 O O . TRP A 1 182 ? -31.421 -5.461 50.512 1.00 94.12 182 TRP A O 1
ATOM 1548 N N . LEU A 1 183 ? -29.814 -5.056 48.993 1.00 93.12 183 LEU A N 1
ATOM 1549 C CA . LEU A 1 183 ? -30.156 -6.169 48.103 1.00 93.12 183 LEU A CA 1
ATOM 1550 C C . LEU A 1 183 ? -30.032 -7.518 48.816 1.00 93.12 183 LEU A C 1
ATOM 1552 O O . LEU A 1 183 ? -30.952 -8.329 48.742 1.00 93.12 183 LEU A O 1
ATOM 1556 N N . ILE A 1 184 ? -28.952 -7.745 49.569 1.00 93.56 184 ILE A N 1
ATOM 1557 C CA . ILE A 1 184 ? -28.754 -8.978 50.345 1.00 93.56 184 ILE A CA 1
ATOM 1558 C C . ILE A 1 184 ? -29.872 -9.152 51.378 1.00 93.56 184 ILE A C 1
ATOM 1560 O O . ILE A 1 184 ? -30.443 -10.239 51.492 1.00 93.56 184 ILE A O 1
ATOM 1564 N N . ARG A 1 185 ? -30.225 -8.089 52.112 1.00 92.12 185 ARG A N 1
ATOM 1565 C CA . ARG A 1 185 ? -31.331 -8.126 53.084 1.00 92.12 185 ARG A CA 1
ATOM 1566 C C . ARG A 1 185 ? -32.665 -8.436 52.414 1.00 92.12 185 ARG A C 1
ATOM 1568 O O . ARG A 1 185 ? -33.409 -9.276 52.913 1.00 92.12 185 ARG A O 1
ATOM 1575 N N . ARG A 1 186 ? -32.931 -7.817 51.265 1.00 91.81 186 ARG A N 1
ATOM 1576 C CA . ARG A 1 186 ? -34.172 -8.001 50.509 1.00 91.81 186 ARG A CA 1
ATOM 1577 C C . ARG A 1 186 ? -34.284 -9.408 49.921 1.00 91.81 186 ARG A C 1
ATOM 1579 O O . ARG A 1 186 ? -35.339 -10.023 50.026 1.00 91.81 186 ARG A O 1
ATOM 1586 N N . ILE A 1 187 ? -33.189 -9.962 49.396 1.00 90.00 187 ILE A N 1
ATOM 1587 C CA . ILE A 1 187 ? -33.119 -11.361 48.945 1.00 90.00 187 ILE A CA 1
ATOM 1588 C C . ILE A 1 187 ? -33.342 -12.313 50.122 1.00 90.00 187 ILE A C 1
ATOM 1590 O O . ILE A 1 187 ? -34.058 -13.303 49.982 1.00 90.00 187 ILE A O 1
ATOM 1594 N N . ARG A 1 188 ? -32.756 -12.024 51.292 1.00 88.38 188 ARG A N 1
ATOM 1595 C CA . ARG A 1 188 ? -32.926 -12.851 52.492 1.00 88.38 188 ARG A CA 1
ATOM 1596 C C . ARG A 1 188 ? -34.379 -12.861 52.968 1.00 88.38 188 ARG A C 1
ATOM 1598 O O . ARG A 1 188 ? -34.893 -13.946 53.207 1.00 88.38 188 ARG A O 1
ATOM 1605 N N . GLN A 1 189 ? -35.042 -11.704 53.024 1.00 88.38 189 GLN A N 1
ATOM 1606 C CA . GLN A 1 189 ? -36.481 -11.610 53.314 1.00 88.38 189 GLN A CA 1
ATOM 1607 C C . GLN A 1 189 ? -37.308 -12.425 52.320 1.00 88.38 189 GLN A C 1
ATOM 1609 O O . GLN A 1 189 ? -38.049 -13.307 52.731 1.00 88.38 189 GLN A O 1
ATOM 1614 N N . TYR A 1 190 ? -37.072 -12.245 51.019 1.00 84.81 190 TYR A N 1
ATOM 1615 C CA . TYR A 1 190 ? -37.793 -12.990 49.986 1.00 84.81 190 TYR A CA 1
ATOM 1616 C C . TYR A 1 190 ? -37.610 -14.513 50.111 1.00 84.81 190 TYR A C 1
ATOM 1618 O O . TYR A 1 190 ? -38.506 -15.296 49.798 1.00 84.81 190 TYR A O 1
ATOM 1626 N N . ARG A 1 191 ? -36.435 -14.959 50.574 1.00 85.50 191 ARG A N 1
ATOM 1627 C CA . ARG A 1 191 ? -36.135 -16.377 50.800 1.00 85.50 191 ARG A CA 1
ATOM 1628 C C . ARG A 1 191 ? -36.853 -16.928 52.034 1.00 85.50 191 ARG A C 1
ATOM 1630 O O . ARG A 1 191 ? -37.294 -18.071 51.987 1.00 85.50 191 ARG A O 1
ATOM 1637 N N . GLU A 1 192 ? -36.971 -16.143 53.104 1.00 83.06 192 GLU A N 1
ATOM 1638 C CA . GLU A 1 192 ? -37.739 -16.515 54.300 1.00 83.06 192 GLU A CA 1
ATOM 1639 C C . GLU A 1 192 ? -39.249 -16.526 54.019 1.00 83.06 192 GLU A C 1
ATOM 1641 O O . GLU A 1 192 ? -39.912 -17.500 54.363 1.00 83.06 192 GLU A O 1
ATOM 1646 N N . ASP A 1 193 ? -39.772 -15.552 53.270 1.00 81.81 193 ASP A N 1
ATOM 1647 C CA . ASP A 1 193 ? -41.183 -15.521 52.855 1.00 81.81 193 ASP A CA 1
ATOM 1648 C C . ASP A 1 193 ? -41.540 -16.737 51.984 1.00 81.81 193 ASP A C 1
ATOM 1650 O O . ASP A 1 193 ? -42.589 -17.362 52.149 1.00 81.81 193 ASP A O 1
ATOM 1654 N N . LYS A 1 194 ? -40.626 -17.149 51.093 1.00 79.31 194 LYS A N 1
ATOM 1655 C CA . LYS A 1 194 ? -40.806 -18.346 50.259 1.00 79.31 194 LYS A CA 1
ATOM 1656 C C . LYS A 1 194 ? -40.733 -19.647 51.068 1.00 79.31 194 LYS A C 1
ATOM 1658 O O . LYS A 1 194 ? -41.459 -20.586 50.756 1.00 79.31 194 LYS A O 1
ATOM 1663 N N . LYS A 1 195 ? -39.887 -19.714 52.106 1.00 77.12 195 LYS A N 1
ATOM 1664 C CA . LYS A 1 195 ? -39.867 -20.848 53.051 1.00 77.12 195 LYS A CA 1
ATOM 1665 C C . LYS A 1 195 ? -41.154 -20.911 53.870 1.00 77.12 195 LYS A C 1
ATOM 1667 O O . LYS A 1 195 ? -41.687 -22.000 54.034 1.00 77.12 195 LYS A O 1
ATOM 1672 N N . PHE A 1 196 ? -41.675 -19.772 54.328 1.00 74.75 196 PHE A N 1
ATOM 1673 C CA . PHE A 1 196 ? -42.964 -19.699 55.021 1.00 74.75 196 PHE A CA 1
ATOM 1674 C C . PHE A 1 196 ? -44.121 -20.150 54.120 1.00 74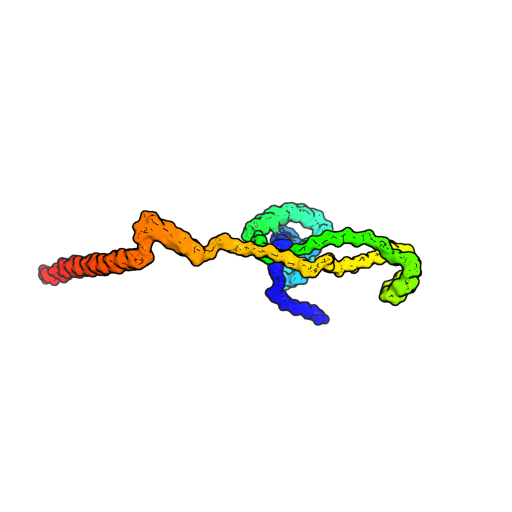.75 196 PHE A C 1
ATOM 1676 O O . PHE A 1 196 ? -44.940 -20.963 54.541 1.00 74.75 196 PHE A O 1
ATOM 1683 N N . ALA A 1 197 ? -44.154 -19.713 52.858 1.00 73.88 197 ALA A N 1
ATOM 1684 C CA . ALA A 1 197 ? -45.152 -20.163 51.886 1.00 73.88 197 ALA A CA 1
ATOM 1685 C C . ALA A 1 197 ? -45.040 -21.670 51.557 1.00 73.88 197 ALA A C 1
ATOM 1687 O O . ALA A 1 197 ? -46.053 -22.349 51.387 1.00 73.88 197 ALA A O 1
ATOM 1688 N N . ALA A 1 198 ? -43.820 -22.218 51.508 1.00 73.12 198 ALA A N 1
ATOM 1689 C CA . ALA A 1 198 ? -43.592 -23.655 51.337 1.00 73.12 198 ALA A CA 1
ATOM 1690 C C . ALA A 1 198 ? -43.993 -24.471 52.585 1.00 73.12 198 ALA A C 1
ATOM 1692 O O . ALA A 1 198 ? -44.563 -25.549 52.458 1.00 73.12 198 ALA A O 1
ATOM 1693 N N . ALA A 1 199 ? -43.756 -23.951 53.792 1.00 67.62 199 ALA A N 1
ATOM 1694 C CA . ALA A 1 199 ? -44.165 -24.597 55.041 1.00 67.62 199 ALA A CA 1
ATOM 1695 C C . ALA A 1 199 ? -45.694 -24.607 55.226 1.00 67.62 199 ALA A C 1
ATOM 1697 O O . ALA A 1 199 ? -46.245 -25.586 55.717 1.00 67.62 199 ALA A O 1
ATOM 1698 N N . LEU A 1 200 ? -46.389 -23.556 54.777 1.00 64.38 200 LEU A N 1
ATOM 1699 C CA . LEU A 1 200 ? -47.856 -23.481 54.783 1.00 64.38 200 LEU A CA 1
ATOM 1700 C C . LEU A 1 200 ? -48.521 -24.410 53.753 1.00 64.38 200 LEU A C 1
ATOM 1702 O O . LEU A 1 200 ? -49.658 -24.816 53.959 1.00 64.38 200 LEU A O 1
ATOM 1706 N N . SER A 1 201 ? -47.828 -24.768 52.667 1.00 60.47 201 SER A N 1
ATOM 1707 C CA . SER A 1 201 ? -48.336 -25.712 51.656 1.00 60.47 201 SER A CA 1
ATOM 1708 C C . SER A 1 201 ? -47.963 -27.175 51.928 1.00 60.47 201 SER A C 1
ATOM 1710 O O . SER A 1 201 ? -48.624 -28.062 51.403 1.00 60.47 201 SER A O 1
ATOM 1712 N N . GLY A 1 202 ? -46.962 -27.443 52.775 1.00 54.88 202 GLY A N 1
ATOM 1713 C CA . GLY A 1 202 ? -46.584 -28.797 53.209 1.00 54.88 202 GLY A CA 1
ATOM 1714 C C . GLY A 1 202 ? -47.291 -29.306 54.475 1.00 54.88 202 GLY A C 1
ATOM 1715 O O . GLY A 1 202 ? -46.998 -30.409 54.919 1.00 54.88 202 GLY A O 1
ATOM 1716 N N . GLY A 1 203 ? -48.182 -28.511 55.078 1.00 47.41 203 GLY A N 1
ATOM 1717 C CA . GLY A 1 203 ? -48.903 -28.847 56.316 1.00 47.41 203 GLY A CA 1
ATOM 1718 C C . GLY A 1 203 ? -50.327 -29.389 56.130 1.00 47.41 203 GLY A C 1
ATOM 1719 O O . GLY A 1 203 ? -51.053 -29.491 57.114 1.00 47.41 203 GLY A O 1
ATOM 1720 N N . PHE A 1 204 ? -50.750 -29.703 54.901 1.00 44.25 204 PHE A N 1
ATOM 1721 C CA . PHE A 1 204 ? -52.094 -30.209 54.590 1.00 44.25 204 PHE A CA 1
ATOM 1722 C C . PHE A 1 204 ? -52.012 -31.599 53.942 1.00 44.25 204 PHE A C 1
ATOM 1724 O O . PHE A 1 204 ? -52.340 -31.765 52.778 1.00 44.25 204 PHE A O 1
ATOM 1731 N N . ASP A 1 205 ? -51.523 -32.582 54.695 1.00 48.25 205 ASP A N 1
ATOM 1732 C CA . ASP A 1 205 ? -51.654 -34.011 54.382 1.00 48.25 205 ASP A CA 1
ATOM 1733 C C . ASP A 1 205 ? -51.824 -34.765 55.712 1.00 48.25 205 ASP A C 1
ATOM 1735 O O . ASP A 1 205 ? -50.918 -35.442 56.193 1.00 48.25 205 ASP A O 1
ATOM 1739 N N . ASP A 1 206 ? -52.985 -34.610 56.354 1.00 48.00 206 ASP A N 1
ATOM 1740 C CA . ASP A 1 206 ? -53.435 -35.562 57.370 1.00 48.00 206 ASP A CA 1
ATOM 1741 C C . ASP A 1 206 ? -54.926 -35.876 57.178 1.00 48.00 206 ASP A C 1
ATOM 1743 O O . ASP A 1 206 ? -55.773 -34.984 57.135 1.00 48.00 206 ASP A O 1
ATOM 1747 N N . GLY A 1 207 ? -55.219 -37.171 57.044 1.00 47.66 207 GLY A N 1
ATOM 1748 C CA . GLY A 1 207 ? -56.548 -37.743 57.244 1.00 47.66 207 GLY A CA 1
ATOM 1749 C C . GLY A 1 207 ? -57.550 -37.706 56.086 1.00 47.66 207 GLY A C 1
ATOM 1750 O O . GLY A 1 207 ? -58.558 -37.013 56.182 1.00 47.66 207 GLY A O 1
ATOM 1751 N N . THR A 1 208 ? -57.396 -38.558 55.061 1.00 44.50 208 THR A N 1
ATOM 1752 C CA . THR A 1 208 ? -58.550 -39.277 54.457 1.00 44.50 208 THR A CA 1
ATOM 1753 C C . THR A 1 208 ? -58.115 -40.422 53.531 1.00 44.50 208 THR A C 1
ATOM 1755 O O . THR A 1 208 ? -57.791 -40.211 52.366 1.00 44.50 208 THR A O 1
ATOM 1758 N N . LYS A 1 209 ? -58.167 -41.663 54.029 1.00 37.53 209 LYS A N 1
ATOM 1759 C CA . LYS A 1 209 ? -58.377 -42.864 53.203 1.00 37.53 209 LYS A CA 1
ATOM 1760 C C . LYS A 1 209 ? -59.330 -43.801 53.946 1.00 37.53 209 LYS A C 1
ATOM 1762 O O . LYS A 1 209 ? -58.929 -44.458 54.903 1.00 37.53 209 LYS A O 1
ATOM 1767 N N . HIS A 1 210 ? -60.593 -43.757 53.525 1.00 38.66 210 HIS A N 1
ATOM 1768 C CA . HIS A 1 210 ? -61.528 -44.875 53.621 1.00 38.66 210 HIS A CA 1
ATOM 1769 C C . HIS A 1 210 ? -61.225 -45.878 52.507 1.00 38.66 210 HIS A C 1
ATOM 1771 O O . HIS A 1 210 ? -60.754 -45.424 51.436 1.00 38.66 210 HIS A O 1
#